Protein AF-A0AA41U8W7-F1 (afdb_monomer)

Secondary structure (DSSP, 8-state):
---PPP-----------PPP-EEEEEESSTTTTHHHHHHHHHTT-EEEESS---TT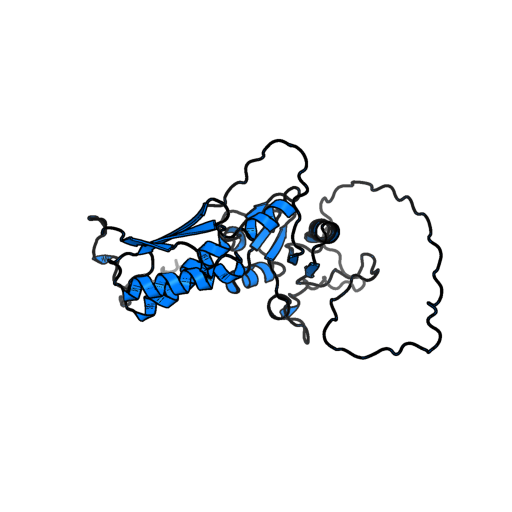S----------------PPPTT-----PPPP-----------------PBPTTSPBPPPPPPGGGSTT---HHHHS---EEEEE-SS-----GGGHHHHHHHHHT--EEEES---TTT-GGGG-SEEE-GGGHHHHHHHHT-TTSHHHHHHHHHHHHHHHHTTTPPPPSEEEEEEETTEEEEEEEESSPPPHHHHHHHHHHHHHHHTTT-TTGGG--EEEEEPPPPTTS-GGG-S---------PPPPPPPPP-

Foldseek 3Di:
DADDDDDDDDDDCPPPPDDAAEEEEFEQDQPLCVVVQVVSVVSVHHYHYQFDRDPDPDPPDDDDPPPDDDDDDDDDPPDDDDDDDDDDDDPDDDDPDDDPDDPQDQPPVNHRPDDTAGQCPDPPGHHCLVVPPHQAYEYGYPDEDAHDNRCVVQVVCVVSLHAYEYEYDYDDDDDPCVLHQHYYHSVCSVVRSVQSLACQTPSVQVLLQVLQQVQCVVVVFDRWPDWGWDQDPNAIEIETEGADDADPVNVVSSLVSSLVSSVSRDVCSVVHHYHYHYDDPDPPPPPVVPDDDPDDPDDDPDDDDDDDDD

pLDDT: mean 76.51, std 22.59, range [26.56, 98.06]

Radius of gyration: 25.86 Å; Cα contacts (8 Å, |Δi|>4): 394; chains: 1; bounding box: 71×65×81 Å

Structure (mmCIF, N/CA/C/O backbone):
data_AF-A0AA41U8W7-F1
#
_entry.id   AF-A0AA41U8W7-F1
#
loop_
_atom_site.group_PDB
_atom_site.id
_atom_site.type_symbol
_atom_site.label_atom_id
_atom_site.label_alt_id
_atom_site.label_comp_id
_atom_site.label_asym_id
_atom_site.label_entity_id
_atom_site.label_seq_id
_atom_site.pdbx_PDB_ins_code
_atom_site.Cartn_x
_atom_site.Cartn_y
_atom_site.Cartn_z
_atom_site.occupancy
_atom_site.B_iso_or_equiv
_atom_site.auth_seq_id
_atom_site.auth_comp_id
_atom_site.auth_asym_id
_atom_site.auth_atom_id
_atom_site.pdbx_PDB_model_num
ATOM 1 N N . MET A 1 1 ? 12.152 -2.363 10.482 1.00 39.00 1 MET A N 1
ATOM 2 C CA . MET A 1 1 ? 12.596 -3.767 10.374 1.00 39.00 1 MET A CA 1
ATOM 3 C C . MET A 1 1 ? 11.945 -4.334 9.129 1.00 39.00 1 MET A C 1
ATOM 5 O O . MET A 1 1 ? 10.735 -4.504 9.138 1.00 39.00 1 MET A O 1
ATOM 9 N N . ALA A 1 2 ? 12.708 -4.497 8.049 1.00 35.69 2 ALA A N 1
ATOM 10 C CA . ALA A 1 2 ? 12.209 -5.122 6.829 1.00 35.69 2 ALA A CA 1
ATOM 11 C C . ALA A 1 2 ? 12.094 -6.633 7.066 1.00 35.69 2 ALA A C 1
ATOM 13 O O . ALA A 1 2 ? 13.035 -7.255 7.562 1.00 35.69 2 ALA A O 1
ATOM 14 N N . THR A 1 3 ? 10.934 -7.210 6.766 1.00 40.06 3 THR A N 1
ATOM 15 C CA . THR A 1 3 ? 10.728 -8.657 6.846 1.00 40.06 3 THR A CA 1
ATOM 16 C C . THR A 1 3 ? 11.497 -9.316 5.705 1.00 40.06 3 THR A C 1
ATOM 18 O O . THR A 1 3 ? 11.159 -9.132 4.539 1.00 40.06 3 THR A O 1
ATOM 21 N N . VAL A 1 4 ? 12.543 -10.073 6.032 1.00 40.75 4 VAL A N 1
ATOM 22 C CA . VAL A 1 4 ? 13.263 -10.896 5.053 1.00 40.75 4 VAL A CA 1
ATOM 23 C C . VAL A 1 4 ? 12.390 -12.105 4.721 1.00 40.75 4 VAL A C 1
ATOM 25 O O . VAL A 1 4 ? 12.072 -12.903 5.602 1.00 40.75 4 VAL A O 1
ATOM 28 N N . VAL A 1 5 ? 11.975 -12.231 3.460 1.00 41.84 5 VAL A N 1
ATOM 29 C CA . VAL A 1 5 ? 11.159 -13.357 2.985 1.00 41.84 5 VAL A CA 1
ATOM 30 C C . VAL A 1 5 ? 12.031 -14.625 2.929 1.00 41.84 5 VAL A C 1
ATOM 32 O O . VAL A 1 5 ? 13.071 -14.608 2.264 1.00 41.84 5 VAL A O 1
ATOM 35 N N . PRO A 1 6 ? 11.662 -15.730 3.606 1.00 38.84 6 PRO A N 1
ATOM 36 C CA . PRO A 1 6 ? 12.453 -16.958 3.591 1.00 38.84 6 PRO A CA 1
ATOM 37 C C . PRO A 1 6 ? 12.459 -17.605 2.196 1.00 38.84 6 PRO A C 1
ATOM 39 O O . PRO A 1 6 ? 11.420 -17.763 1.557 1.00 38.84 6 PRO A O 1
ATOM 42 N N . SER A 1 7 ? 13.640 -18.019 1.727 1.00 39.81 7 SER A N 1
ATOM 43 C CA . SER A 1 7 ? 13.797 -18.786 0.482 1.00 39.81 7 SER A CA 1
ATOM 44 C C . SER A 1 7 ? 13.401 -20.253 0.706 1.00 39.81 7 SER A C 1
ATOM 46 O O . SER A 1 7 ? 14.225 -21.068 1.113 1.00 39.81 7 SER A O 1
ATOM 48 N N . GLY A 1 8 ? 12.123 -20.577 0.487 1.00 37.47 8 GLY A N 1
ATOM 49 C CA . GLY A 1 8 ? 11.570 -21.937 0.564 1.00 37.47 8 GLY A CA 1
ATOM 50 C C . GLY A 1 8 ? 11.645 -22.711 -0.760 1.00 37.47 8 GLY A C 1
ATOM 51 O O . GLY A 1 8 ? 11.580 -22.115 -1.834 1.00 37.47 8 GLY A O 1
ATOM 52 N N . ARG A 1 9 ? 11.809 -24.038 -0.652 1.00 43.00 9 ARG A N 1
ATOM 53 C CA . ARG A 1 9 ? 11.960 -25.034 -1.732 1.00 43.00 9 ARG A CA 1
ATOM 54 C C . ARG A 1 9 ? 10.728 -25.132 -2.641 1.00 43.00 9 ARG A C 1
ATOM 56 O O . ARG A 1 9 ? 9.605 -25.069 -2.157 1.00 43.00 9 ARG A O 1
ATOM 63 N N . SER A 1 10 ? 10.981 -25.383 -3.925 1.00 43.97 10 SER A N 1
ATOM 64 C CA . SER A 1 10 ? 9.998 -25.671 -4.970 1.00 43.97 10 SER A CA 1
ATOM 65 C C . SER A 1 10 ? 9.147 -26.899 -4.624 1.00 43.97 10 SER A C 1
ATOM 67 O O . SER A 1 10 ? 9.650 -28.022 -4.606 1.00 43.97 10 SER A O 1
ATOM 69 N N . THR A 1 11 ? 7.863 -26.686 -4.355 1.00 44.91 11 THR A N 1
ATOM 70 C CA . THR A 1 11 ? 6.822 -27.721 -4.302 1.00 44.91 11 THR A CA 1
ATOM 71 C C . THR A 1 11 ? 5.755 -27.362 -5.324 1.00 44.91 11 THR A C 1
ATOM 73 O O . THR A 1 11 ? 5.440 -26.183 -5.444 1.00 44.91 11 THR A O 1
AT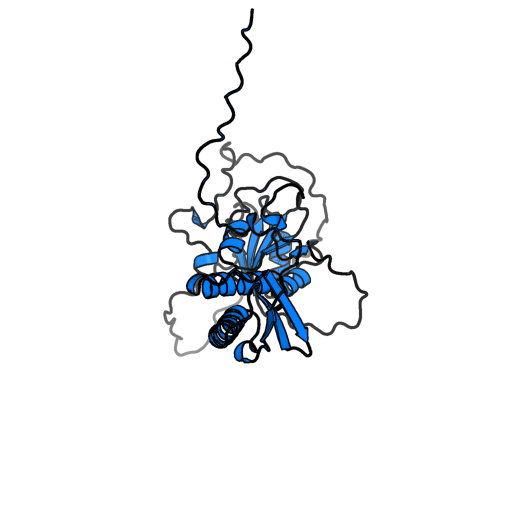OM 76 N N . GLU A 1 12 ? 5.280 -28.380 -6.045 1.00 46.97 12 GLU A N 1
ATOM 77 C CA . GLU A 1 12 ? 4.160 -28.418 -6.999 1.00 46.97 12 GLU A CA 1
ATOM 78 C C . GLU A 1 12 ? 3.463 -27.076 -7.271 1.00 46.97 12 GLU A C 1
ATOM 80 O O . GLU A 1 12 ? 2.804 -26.510 -6.399 1.00 46.97 12 GLU A O 1
ATOM 85 N N . GLU A 1 13 ? 3.620 -26.594 -8.509 1.00 51.53 13 GLU A N 1
ATOM 86 C CA . GLU A 1 13 ? 3.110 -25.331 -9.049 1.00 51.53 13 GLU A CA 1
ATOM 87 C C . GLU A 1 13 ? 1.574 -25.298 -9.057 1.00 51.53 13 GLU A C 1
ATOM 89 O O . GLU A 1 13 ? 0.913 -25.386 -10.091 1.00 51.53 13 GLU A O 1
ATOM 94 N N . GLY A 1 14 ? 0.978 -25.143 -7.876 1.00 53.41 14 GLY A N 1
ATOM 95 C CA . GLY A 1 14 ? -0.339 -24.548 -7.758 1.00 53.41 14 GLY A CA 1
ATOM 96 C C . GLY A 1 14 ? -0.249 -23.173 -8.401 1.00 53.41 14 GLY A C 1
ATOM 97 O O . GLY A 1 14 ? 0.419 -22.288 -7.870 1.00 53.41 14 GLY A O 1
ATOM 98 N N . HIS A 1 15 ? -0.855 -23.028 -9.576 1.00 58.34 15 HIS A N 1
ATOM 99 C CA . HIS A 1 15 ? -0.912 -21.775 -10.313 1.00 58.34 15 HIS A CA 1
ATOM 100 C C . HIS A 1 15 ? -1.637 -20.756 -9.427 1.00 58.34 15 HIS A C 1
ATOM 102 O O . HIS A 1 15 ? -2.867 -20.738 -9.353 1.00 58.34 15 HIS A O 1
ATOM 108 N N . VAL A 1 16 ? -0.876 -19.971 -8.664 1.00 61.94 16 VAL A N 1
ATOM 109 C CA . VAL A 1 16 ? -1.419 -18.870 -7.874 1.00 61.94 16 VAL A CA 1
ATOM 110 C C . VAL A 1 16 ? -2.000 -17.906 -8.896 1.00 61.94 16 VAL A C 1
ATOM 112 O O . VAL A 1 16 ? -1.258 -17.297 -9.660 1.00 61.94 16 VAL A O 1
ATOM 115 N N . GLN A 1 17 ? -3.328 -17.826 -8.977 1.00 65.38 17 GLN A N 1
ATOM 116 C CA . GLN A 1 17 ? -3.976 -16.842 -9.832 1.00 65.38 17 GLN A CA 1
ATOM 117 C C . GLN A 1 17 ? -3.682 -15.463 -9.248 1.00 65.38 17 GLN A C 1
ATOM 119 O O . GLN A 1 17 ? -4.250 -15.067 -8.231 1.00 65.38 17 GLN A O 1
ATOM 124 N N . TYR A 1 18 ? -2.740 -14.761 -9.869 1.00 75.19 18 TYR A N 1
ATOM 125 C CA . TYR A 1 18 ? -2.474 -13.370 -9.563 1.00 75.19 18 TYR A CA 1
ATOM 126 C C . TYR A 1 18 ? -3.624 -12.536 -10.119 1.00 75.19 18 TYR A C 1
ATOM 128 O O . TYR A 1 18 ? -4.014 -12.683 -11.276 1.00 75.19 18 TYR A O 1
ATOM 136 N N . HIS A 1 19 ? -4.188 -11.671 -9.283 1.00 86.31 19 HIS A N 1
ATOM 137 C CA . HIS A 1 19 ? -5.063 -10.624 -9.786 1.00 86.31 19 HIS A CA 1
ATOM 138 C C . HIS A 1 19 ? -4.236 -9.674 -10.660 1.00 86.31 19 HIS A C 1
ATOM 140 O O . HIS A 1 19 ? -3.068 -9.408 -10.367 1.00 86.31 19 HIS A O 1
ATOM 146 N N . GLU A 1 20 ? -4.836 -9.182 -11.741 1.00 94.56 20 GLU A N 1
ATOM 147 C CA . GLU A 1 20 ? -4.274 -8.083 -12.521 1.00 94.56 20 GLU A CA 1
ATOM 148 C C . GLU A 1 20 ? -4.048 -6.878 -11.595 1.00 94.56 20 GLU A C 1
ATOM 150 O O . GLU A 1 20 ? -4.919 -6.542 -10.793 1.00 94.56 20 GLU A O 1
ATOM 155 N N . LEU A 1 21 ? -2.866 -6.260 -11.682 1.00 95.50 21 LEU A N 1
ATOM 156 C CA . LEU A 1 21 ? -2.456 -5.138 -10.837 1.00 95.50 21 LEU A CA 1
ATOM 157 C C . LEU A 1 21 ? -2.147 -3.936 -11.719 1.00 95.50 21 LEU A C 1
ATOM 159 O O . LEU A 1 21 ? -1.557 -4.095 -12.787 1.00 95.50 21 LEU A O 1
ATOM 163 N N . LYS A 1 22 ? -2.460 -2.737 -11.239 1.00 96.19 22 LYS A N 1
ATOM 164 C CA . LYS A 1 22 ? -2.016 -1.460 -11.800 1.00 96.19 22 LYS A CA 1
ATOM 165 C C . LYS A 1 22 ? -0.779 -0.994 -11.046 1.00 96.19 22 LYS A C 1
ATOM 167 O O . LYS A 1 22 ? -0.865 -0.484 -9.928 1.00 96.19 22 LYS A O 1
ATOM 172 N N . VAL A 1 23 ? 0.385 -1.184 -11.655 1.00 96.81 23 VAL A N 1
ATOM 173 C CA . VAL A 1 23 ? 1.689 -0.914 -11.047 1.00 96.81 23 VAL A CA 1
ATOM 174 C C . VAL A 1 23 ? 2.277 0.364 -11.625 1.00 96.81 23 VAL A C 1
ATOM 176 O O . VAL A 1 23 ? 2.526 0.447 -12.825 1.00 96.81 23 VAL A O 1
ATOM 179 N N . LEU A 1 24 ? 2.554 1.354 -10.779 1.00 96.69 24 LEU A N 1
ATOM 180 C CA . LEU A 1 24 ? 3.368 2.499 -11.182 1.00 96.69 24 LEU A CA 1
ATOM 181 C C . LEU A 1 24 ? 4.840 2.197 -10.930 1.00 96.69 24 LEU A C 1
ATOM 183 O O . LEU A 1 24 ? 5.225 1.903 -9.804 1.00 96.69 24 LEU A O 1
ATOM 187 N N . VAL A 1 25 ? 5.664 2.315 -11.962 1.00 96.31 25 VAL A N 1
ATOM 188 C CA . VAL A 1 25 ? 7.090 2.025 -11.890 1.00 96.31 25 VAL A CA 1
ATOM 189 C C . VAL A 1 25 ? 7.905 3.318 -11.907 1.00 96.31 25 VAL A C 1
ATOM 191 O O . VAL A 1 25 ? 7.736 4.182 -12.778 1.00 96.31 25 VAL A O 1
ATOM 194 N N . THR A 1 26 ? 8.791 3.441 -10.924 1.00 95.69 26 THR A N 1
ATOM 195 C CA . THR A 1 26 ? 9.846 4.451 -10.822 1.00 95.69 26 THR A CA 1
ATOM 196 C C . THR A 1 26 ? 11.212 3.786 -10.914 1.00 95.69 26 THR A C 1
ATOM 198 O O . THR A 1 26 ? 11.348 2.567 -10.798 1.00 95.69 26 THR A O 1
ATOM 201 N N . GLU A 1 27 ? 12.235 4.586 -11.181 1.00 95.12 27 GLU A N 1
ATOM 202 C CA . GLU A 1 27 ? 13.589 4.090 -11.389 1.00 95.12 27 GLU A CA 1
ATOM 203 C C . GLU A 1 27 ? 14.622 5.108 -10.925 1.00 95.12 27 GLU A C 1
ATOM 205 O O . GLU A 1 27 ? 14.410 6.310 -11.087 1.00 95.12 27 GLU A O 1
ATOM 210 N N . ALA A 1 28 ? 15.751 4.639 -10.396 1.00 93.12 28 ALA A N 1
ATOM 211 C CA . ALA A 1 28 ? 16.862 5.520 -10.037 1.00 93.12 28 ALA A CA 1
ATOM 212 C C . ALA A 1 28 ? 17.592 6.061 -11.277 1.00 93.12 28 ALA A C 1
ATOM 214 O O . ALA A 1 28 ? 18.009 7.222 -11.312 1.00 93.12 28 ALA A O 1
ATOM 215 N N . ARG A 1 29 ? 17.743 5.233 -12.318 1.00 91.94 29 ARG A N 1
ATOM 216 C CA . ARG A 1 29 ? 18.391 5.602 -13.585 1.00 91.94 29 ARG A CA 1
ATOM 217 C C . ARG A 1 29 ? 17.494 5.272 -14.777 1.00 91.94 29 ARG A C 1
ATOM 219 O O . ARG A 1 29 ? 16.696 4.343 -14.681 1.00 91.94 29 ARG A O 1
ATOM 226 N N . PRO A 1 30 ? 17.624 6.006 -15.898 1.00 91.69 30 PRO A N 1
ATOM 227 C CA . PRO A 1 30 ? 16.913 5.671 -17.127 1.00 91.69 30 PRO A CA 1
ATOM 228 C C . PRO A 1 30 ? 17.127 4.202 -17.513 1.00 91.69 30 PRO A C 1
ATOM 230 O O . PRO A 1 30 ? 18.270 3.779 -17.675 1.00 91.69 30 PRO A O 1
ATOM 233 N N . GLY A 1 31 ? 16.038 3.448 -17.658 1.00 92.06 31 GLY A N 1
ATOM 234 C CA . GLY A 1 31 ? 16.064 2.059 -18.125 1.00 92.06 31 GLY A CA 1
ATOM 235 C C . GLY A 1 31 ? 16.273 1.004 -17.034 1.00 92.06 31 GLY A C 1
ATOM 236 O O . GLY A 1 31 ? 16.083 -0.179 -17.314 1.00 92.06 31 GLY A O 1
ATOM 237 N N . ASP A 1 32 ? 16.576 1.389 -15.783 1.00 94.56 32 ASP A N 1
ATOM 238 C CA . ASP A 1 32 ? 16.697 0.434 -14.664 1.00 94.56 32 ASP A CA 1
ATOM 239 C C . ASP A 1 32 ? 15.420 -0.407 -14.511 1.00 94.56 32 ASP A C 1
ATOM 241 O O . ASP A 1 32 ? 15.472 -1.584 -14.149 1.00 94.56 32 ASP A O 1
ATOM 245 N N . SER A 1 33 ? 14.264 0.195 -14.802 1.00 95.44 33 SER A N 1
ATOM 246 C CA . SER A 1 33 ? 12.966 -0.451 -14.642 1.00 95.44 33 SER A CA 1
ATOM 247 C C . SER A 1 33 ? 12.532 -1.355 -15.795 1.00 95.44 33 SER A C 1
ATOM 249 O O . SER A 1 33 ? 11.549 -2.079 -15.642 1.00 95.44 33 SER A O 1
ATOM 251 N N . ASP A 1 34 ? 13.226 -1.365 -16.933 1.00 94.12 34 ASP A N 1
ATOM 252 C CA . ASP A 1 34 ? 12.704 -1.972 -18.164 1.00 94.12 34 ASP A CA 1
ATOM 253 C C . ASP A 1 34 ? 12.481 -3.479 -18.054 1.00 94.12 34 ASP A C 1
ATOM 255 O O . ASP A 1 34 ? 11.404 -3.974 -18.393 1.00 94.12 34 ASP A O 1
ATOM 259 N N . ALA A 1 35 ? 13.453 -4.205 -17.501 1.00 94.62 35 ALA A N 1
ATOM 260 C CA . ALA A 1 35 ? 13.319 -5.643 -17.286 1.00 94.62 35 ALA A CA 1
ATOM 261 C C . ALA A 1 35 ? 12.211 -5.976 -16.270 1.00 94.62 35 ALA A C 1
ATOM 263 O O . ALA A 1 35 ? 11.500 -6.969 -16.422 1.00 94.62 35 ALA A O 1
ATOM 264 N N . ALA A 1 36 ? 12.043 -5.150 -15.233 1.00 95.94 36 ALA A N 1
ATOM 265 C CA . ALA A 1 36 ? 10.999 -5.340 -14.230 1.00 95.94 36 ALA A CA 1
ATOM 266 C C . ALA A 1 36 ? 9.604 -5.067 -14.813 1.00 95.94 36 ALA A C 1
ATOM 268 O O . ALA A 1 36 ? 8.692 -5.868 -14.620 1.00 95.94 36 ALA A O 1
ATOM 269 N N . ALA A 1 37 ? 9.459 -3.981 -15.574 1.00 96.00 37 ALA A N 1
ATOM 270 C CA . ALA A 1 37 ? 8.232 -3.620 -16.270 1.00 96.00 37 ALA A CA 1
ATOM 271 C C . ALA A 1 37 ? 7.811 -4.706 -17.270 1.00 96.00 37 ALA A C 1
ATOM 273 O O . ALA A 1 37 ? 6.673 -5.164 -17.210 1.00 96.00 37 ALA A O 1
ATOM 274 N N . ALA A 1 38 ? 8.732 -5.185 -18.115 1.00 94.75 38 ALA A N 1
ATOM 275 C CA . ALA A 1 38 ? 8.450 -6.251 -19.077 1.00 94.75 38 ALA A CA 1
ATOM 276 C C . ALA A 1 38 ? 7.938 -7.527 -18.389 1.00 94.75 38 ALA A C 1
ATOM 278 O O . ALA A 1 38 ? 6.941 -8.104 -18.813 1.00 94.75 38 ALA A O 1
ATOM 279 N N . ARG A 1 39 ? 8.556 -7.922 -17.267 1.00 94.81 39 ARG A N 1
ATOM 280 C CA . ARG A 1 39 ? 8.123 -9.089 -16.480 1.00 94.81 39 ARG A CA 1
ATOM 281 C C . ARG A 1 39 ? 6.757 -8.918 -15.821 1.00 94.81 39 ARG A C 1
ATOM 283 O O . ARG A 1 39 ? 6.064 -9.909 -15.609 1.00 94.81 39 ARG A O 1
ATOM 290 N N . LEU A 1 40 ? 6.383 -7.695 -15.444 1.00 95.31 40 LEU A N 1
ATOM 291 C CA . LEU A 1 40 ? 5.050 -7.408 -14.911 1.00 95.31 40 LEU A CA 1
ATOM 292 C C . LEU A 1 40 ? 3.990 -7.455 -16.017 1.00 95.31 40 LEU A C 1
ATOM 294 O O . LEU A 1 40 ? 2.925 -8.025 -15.796 1.00 95.31 40 LEU A O 1
ATOM 298 N N . VAL A 1 41 ? 4.297 -6.926 -17.205 1.00 95.44 41 VAL A N 1
ATOM 299 C CA . VAL A 1 41 ? 3.411 -7.001 -18.379 1.00 95.44 41 VAL A CA 1
ATOM 300 C C . VAL A 1 41 ? 3.221 -8.449 -18.833 1.00 95.44 41 VAL A C 1
ATOM 302 O O . VAL A 1 41 ? 2.090 -8.874 -19.045 1.00 95.44 41 VAL A O 1
ATOM 305 N N . GLU A 1 42 ? 4.295 -9.241 -18.910 1.00 94.00 42 GLU A N 1
ATOM 306 C CA . GLU A 1 42 ? 4.227 -10.676 -19.238 1.00 94.00 42 GLU A CA 1
ATOM 307 C C . GLU A 1 42 ? 3.377 -11.462 -18.224 1.00 94.00 42 GLU A C 1
ATOM 309 O O . GLU A 1 42 ? 2.679 -12.406 -18.589 1.00 94.00 42 GLU A O 1
ATOM 314 N N . ALA A 1 43 ? 3.376 -11.034 -16.958 1.00 92.94 43 ALA A N 1
ATOM 315 C CA . ALA A 1 43 ? 2.521 -11.587 -15.910 1.00 92.94 43 ALA A CA 1
ATOM 316 C C . ALA A 1 43 ? 1.059 -11.094 -15.964 1.00 92.94 43 ALA A C 1
ATOM 318 O O . ALA A 1 43 ? 0.255 -11.492 -15.123 1.00 92.94 43 ALA A O 1
ATOM 319 N N . GLY A 1 44 ? 0.703 -10.240 -16.931 1.00 94.69 44 GLY A N 1
ATOM 320 C CA . GLY A 1 44 ? -0.650 -9.718 -17.122 1.00 94.69 44 GLY A CA 1
ATOM 321 C C . GLY A 1 44 ? -1.002 -8.506 -16.257 1.00 94.69 44 GLY A C 1
ATOM 322 O O . GLY A 1 44 ? -2.181 -8.244 -16.047 1.00 94.69 44 GLY A O 1
ATOM 323 N N . HIS A 1 45 ? -0.019 -7.775 -15.723 1.00 95.62 45 HIS A N 1
ATOM 324 C CA . HIS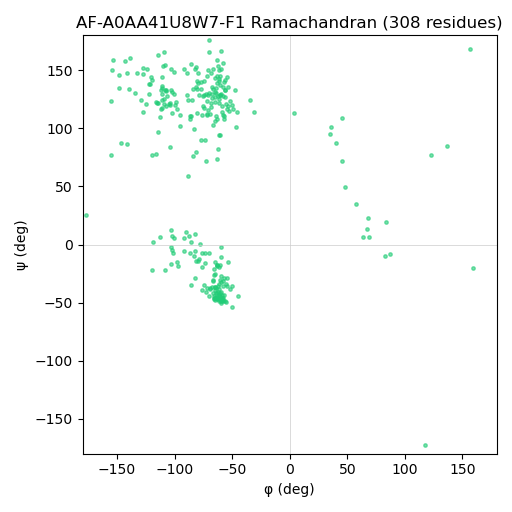 A 1 45 ? -0.255 -6.538 -14.972 1.00 95.62 45 HIS A CA 1
ATOM 325 C C . HIS A 1 45 ? -0.203 -5.299 -15.881 1.00 95.62 45 HIS A C 1
ATOM 327 O O . HIS A 1 45 ? 0.541 -5.253 -16.860 1.00 95.62 45 HIS A O 1
ATOM 333 N N . GLN A 1 46 ? -0.942 -4.250 -15.515 1.00 95.81 46 GLN A N 1
ATOM 334 C CA . GLN A 1 46 ? -0.876 -2.944 -16.170 1.00 95.81 46 GLN A CA 1
ATOM 335 C C . GLN A 1 46 ? 0.270 -2.127 -15.576 1.00 95.81 46 GLN A C 1
ATOM 337 O O . GLN A 1 46 ? 0.311 -1.890 -14.368 1.00 95.81 46 GLN A O 1
ATOM 342 N N . VAL A 1 47 ? 1.189 -1.665 -16.421 1.00 95.31 47 VAL A N 1
ATOM 343 C CA . VAL A 1 47 ? 2.361 -0.899 -15.987 1.00 95.31 47 VAL A CA 1
ATOM 344 C C . VAL A 1 47 ? 2.243 0.562 -16.411 1.00 95.31 47 VAL A C 1
ATOM 346 O O . VAL A 1 47 ? 2.097 0.880 -17.587 1.00 95.31 47 VAL A O 1
ATOM 349 N N . TYR A 1 48 ? 2.369 1.458 -15.438 1.00 95.00 48 TYR A N 1
ATOM 350 C CA . TYR A 1 48 ? 2.473 2.903 -15.619 1.00 95.00 48 TYR A CA 1
ATOM 351 C C . TYR A 1 48 ? 3.898 3.352 -15.300 1.00 95.00 48 TYR A C 1
ATOM 353 O O . TYR A 1 48 ? 4.584 2.728 -14.494 1.00 95.00 48 TYR A O 1
ATOM 361 N N . ARG A 1 49 ? 4.348 4.467 -15.879 1.00 93.00 49 ARG A N 1
ATOM 362 C CA . ARG A 1 49 ? 5.672 5.042 -15.598 1.00 93.00 49 ARG A CA 1
ATOM 363 C C . ARG A 1 49 ? 5.569 6.510 -15.213 1.00 93.00 49 ARG A C 1
ATOM 365 O O . ARG A 1 49 ? 4.725 7.239 -15.728 1.00 93.00 49 ARG A O 1
ATOM 372 N N . CYS A 1 50 ? 6.456 6.950 -14.323 1.00 88.31 50 CYS A N 1
ATOM 373 C CA . CYS A 1 50 ? 6.565 8.363 -13.941 1.00 88.31 50 CYS A CA 1
ATOM 374 C C . CYS A 1 50 ? 7.314 9.231 -14.959 1.00 88.31 50 CYS A C 1
ATOM 376 O O . CYS A 1 50 ? 7.277 10.451 -14.830 1.00 88.31 50 CYS A O 1
ATOM 378 N N . HIS A 1 51 ? 8.004 8.634 -15.930 1.00 86.19 51 HIS A N 1
ATOM 379 C CA . HIS A 1 51 ? 8.803 9.343 -16.930 1.00 86.19 51 HIS A CA 1
ATOM 380 C C . HIS A 1 51 ? 8.636 8.639 -18.280 1.00 86.19 51 HIS A C 1
ATOM 382 O O . HIS A 1 51 ? 8.483 7.411 -18.296 1.00 86.19 51 HIS A O 1
ATOM 388 N N . PRO A 1 52 ? 8.682 9.374 -19.403 1.00 80.88 52 PRO A N 1
ATOM 389 C CA . PRO A 1 52 ? 8.757 8.751 -20.717 1.00 80.88 52 PRO A CA 1
ATOM 390 C C . PRO A 1 52 ? 10.045 7.922 -20.842 1.00 80.88 52 PRO A C 1
ATOM 392 O O . PRO A 1 52 ? 11.075 8.263 -20.247 1.00 80.88 52 PRO A O 1
ATOM 395 N N . ARG A 1 53 ? 10.005 6.847 -21.642 1.00 78.31 53 ARG A N 1
ATOM 396 C CA . ARG A 1 53 ? 11.239 6.167 -22.064 1.00 78.31 53 ARG A CA 1
ATOM 397 C C . ARG A 1 53 ? 12.064 7.154 -22.888 1.00 78.31 53 ARG A C 1
ATOM 399 O O . ARG A 1 53 ? 11.517 7.926 -23.674 1.00 78.31 53 ARG A O 1
ATOM 406 N N . THR A 1 54 ? 13.377 7.162 -22.688 1.00 70.88 54 THR A N 1
ATOM 407 C CA . THR A 1 54 ? 14.290 7.980 -23.492 1.00 70.88 54 THR A CA 1
ATOM 408 C C . THR A 1 54 ? 14.145 7.593 -24.962 1.00 70.88 54 THR A C 1
ATOM 410 O O . THR A 1 54 ? 14.437 6.460 -25.338 1.00 70.88 54 THR A O 1
ATOM 413 N N . ALA A 1 55 ? 13.652 8.526 -25.782 1.00 56.22 55 ALA A N 1
ATOM 414 C CA . ALA A 1 55 ? 13.409 8.315 -27.205 1.00 56.22 55 ALA A CA 1
ATOM 415 C C . ALA A 1 55 ? 14.713 7.888 -27.905 1.00 56.22 55 ALA A C 1
ATOM 417 O O . ALA A 1 55 ? 15.662 8.665 -28.001 1.00 56.22 55 ALA A O 1
ATOM 418 N N . GLY A 1 56 ? 14.782 6.634 -28.353 1.00 62.28 56 GLY A N 1
ATOM 419 C CA . GLY A 1 56 ? 15.992 6.060 -28.953 1.00 62.28 56 GLY A CA 1
ATOM 420 C C . GLY A 1 56 ? 16.052 4.532 -28.934 1.00 62.28 56 GLY A C 1
ATOM 421 O O . GLY A 1 56 ? 16.751 3.944 -29.755 1.00 62.28 56 GLY A O 1
ATOM 422 N N . GLU A 1 57 ? 15.279 3.883 -28.065 1.00 56.41 57 GLU A N 1
ATOM 423 C CA . GLU A 1 57 ? 15.100 2.428 -28.041 1.00 56.41 57 GLU A CA 1
ATOM 424 C C . GLU A 1 57 ? 13.743 2.055 -28.643 1.00 56.41 57 GLU A C 1
ATOM 426 O O . GLU A 1 57 ? 12.757 1.910 -27.936 1.00 56.41 57 GLU A O 1
ATOM 431 N N . GLY A 1 58 ? 13.701 1.953 -29.976 1.00 45.88 58 GLY A N 1
ATOM 432 C CA . GLY A 1 58 ? 12.675 1.220 -30.727 1.00 45.88 58 GLY A CA 1
ATOM 433 C C . GLY A 1 58 ? 11.223 1.441 -30.296 1.00 45.88 58 GLY A C 1
ATOM 434 O O . GLY A 1 58 ? 10.599 0.526 -29.768 1.00 45.88 58 GLY A O 1
ATOM 435 N N . ASP A 1 59 ? 10.680 2.622 -30.594 1.00 49.25 59 ASP A N 1
ATOM 436 C CA . ASP A 1 59 ? 9.244 2.903 -30.532 1.00 49.25 59 ASP A CA 1
ATOM 437 C C . ASP A 1 59 ? 8.483 1.987 -31.508 1.00 49.25 59 ASP A C 1
ATOM 439 O O . ASP A 1 59 ? 8.323 2.272 -32.697 1.00 49.25 59 ASP A O 1
ATOM 443 N N . ALA A 1 60 ? 8.001 0.865 -30.989 1.00 43.03 60 ALA A N 1
ATOM 444 C CA . ALA A 1 60 ? 6.856 0.152 -31.524 1.00 43.03 60 ALA A CA 1
ATOM 445 C C . ALA A 1 60 ? 5.791 0.106 -30.423 1.00 43.03 60 ALA A C 1
ATOM 447 O O . ALA A 1 60 ? 5.625 -0.901 -29.751 1.00 43.03 60 ALA A O 1
ATOM 448 N N . ALA A 1 61 ? 5.119 1.247 -30.240 1.00 45.81 61 ALA A N 1
ATOM 449 C CA . ALA A 1 61 ? 3.783 1.392 -29.662 1.00 45.81 61 ALA A CA 1
ATOM 450 C C . ALA A 1 61 ? 3.460 0.501 -28.444 1.00 45.81 61 ALA A C 1
ATOM 452 O O . ALA A 1 61 ? 2.822 -0.541 -28.588 1.00 45.81 61 ALA A O 1
ATOM 453 N N . GLU A 1 62 ? 3.778 0.970 -27.235 1.00 44.88 62 GLU A N 1
ATOM 454 C CA . GLU A 1 62 ? 3.105 0.481 -26.026 1.00 44.88 62 GLU A CA 1
ATOM 455 C C . GLU A 1 62 ? 2.027 1.470 -25.573 1.00 44.88 62 GLU A C 1
ATOM 457 O O . GLU A 1 62 ? 2.219 2.685 -25.505 1.00 44.88 62 GLU A O 1
ATOM 462 N N . VAL A 1 63 ? 0.847 0.902 -25.352 1.00 43.19 63 VAL A N 1
ATOM 463 C CA . VAL A 1 63 ? -0.453 1.551 -25.222 1.00 43.19 63 VAL A CA 1
ATOM 464 C C . VAL A 1 63 ? -0.490 2.459 -23.995 1.00 43.19 63 VAL A C 1
ATOM 466 O O . VAL A 1 63 ? -0.560 2.000 -22.857 1.00 43.19 63 VAL A O 1
ATOM 469 N N . PHE A 1 64 ? -0.535 3.770 -24.228 1.00 42.38 64 PHE A N 1
ATOM 470 C CA . PHE A 1 64 ? -1.156 4.679 -23.273 1.00 42.38 64 PHE A CA 1
ATOM 471 C C . PHE A 1 64 ? -2.627 4.278 -23.160 1.00 42.38 64 PHE A C 1
ATOM 473 O O . PHE A 1 64 ? -3.337 4.262 -24.164 1.00 42.38 64 PHE A O 1
ATOM 480 N N . ALA A 1 65 ? -3.087 3.947 -21.954 1.00 40.50 65 ALA A N 1
ATOM 481 C CA . ALA A 1 65 ? -4.499 3.737 -21.665 1.00 40.50 65 ALA A CA 1
ATOM 482 C C . ALA A 1 65 ? -5.290 5.043 -21.897 1.00 40.50 65 ALA A C 1
ATOM 484 O O . ALA A 1 65 ? -5.562 5.807 -20.973 1.00 40.50 65 ALA A O 1
ATOM 485 N N . THR A 1 66 ? -5.649 5.323 -23.150 1.00 36.56 66 THR A N 1
ATOM 486 C CA . THR A 1 66 ? -6.723 6.243 -23.526 1.00 36.56 66 THR A CA 1
ATOM 487 C C . THR A 1 66 ? -8.046 5.490 -23.477 1.00 36.56 66 THR A C 1
ATOM 489 O O . THR A 1 66 ? -8.610 5.147 -24.509 1.00 36.56 66 THR A O 1
ATOM 492 N N . GLU A 1 67 ? -8.559 5.250 -22.273 1.00 42.50 67 GLU A N 1
ATOM 493 C CA . GLU A 1 67 ? -9.986 4.978 -22.073 1.00 42.50 67 GLU A CA 1
ATOM 494 C C . GLU A 1 67 ? -10.590 6.096 -21.225 1.00 42.50 67 GLU A C 1
ATOM 496 O O . GLU A 1 67 ? -10.802 5.988 -20.022 1.00 42.50 67 GLU A O 1
ATOM 501 N N . ALA A 1 68 ? -10.839 7.223 -21.885 1.00 38.66 68 ALA A N 1
ATOM 502 C CA . ALA A 1 68 ? -11.745 8.253 -21.403 1.00 38.66 68 ALA A CA 1
ATOM 503 C C . ALA A 1 68 ? -12.411 8.901 -22.624 1.00 38.66 68 ALA A C 1
ATOM 505 O O . ALA A 1 68 ? -11.904 9.882 -23.161 1.00 38.66 68 ALA A O 1
ATOM 506 N N . GLY A 1 69 ? -13.529 8.331 -23.083 1.00 33.12 69 GLY A N 1
ATOM 507 C CA . GLY A 1 69 ? -14.394 8.978 -24.076 1.00 33.12 69 GLY A CA 1
ATOM 508 C C . GLY A 1 69 ? -14.900 8.064 -25.186 1.00 33.12 69 GLY A C 1
ATOM 509 O O . GLY A 1 69 ? -14.356 8.030 -26.282 1.00 33.12 69 GLY A O 1
ATOM 510 N N . GLU A 1 70 ? -15.990 7.378 -24.886 1.00 42.06 70 GLU A N 1
ATOM 511 C CA . GLU A 1 70 ? -16.971 6.794 -25.798 1.00 42.06 70 GLU A CA 1
ATOM 512 C C . GLU A 1 70 ? -17.218 7.619 -27.084 1.00 42.06 70 GLU A C 1
ATOM 514 O O . GLU A 1 70 ? -17.626 8.781 -27.021 1.00 42.06 70 GLU A O 1
ATOM 519 N N . GLN A 1 71 ? -17.043 7.005 -28.262 1.00 39.59 71 GLN A N 1
ATOM 520 C CA . GLN A 1 71 ? -17.797 7.372 -29.464 1.00 39.59 71 GLN A CA 1
ATOM 521 C C . GLN A 1 71 ? -17.872 6.206 -30.457 1.00 39.59 71 GLN A C 1
ATOM 523 O O . GLN A 1 71 ? -16.871 5.631 -30.879 1.00 39.59 71 GLN A O 1
ATOM 528 N N . ALA A 1 72 ? -19.111 5.856 -30.790 1.00 46.72 72 ALA A N 1
ATOM 529 C CA . ALA A 1 72 ? -19.509 4.780 -31.676 1.00 46.72 72 ALA A CA 1
ATOM 530 C C . ALA A 1 72 ? -18.818 4.847 -33.049 1.00 46.72 72 ALA A C 1
ATOM 532 O O . ALA A 1 72 ? -19.103 5.732 -33.855 1.00 46.72 72 ALA A O 1
ATOM 533 N N . ALA A 1 73 ? -17.986 3.853 -33.356 1.00 40.97 73 ALA A N 1
ATOM 534 C CA . ALA A 1 73 ? -17.697 3.493 -34.737 1.00 40.97 73 ALA A CA 1
ATOM 535 C C . ALA A 1 73 ? -18.780 2.509 -35.198 1.00 40.97 73 ALA A C 1
ATOM 537 O O . ALA A 1 73 ? -18.888 1.388 -34.695 1.00 40.97 73 ALA A O 1
ATOM 538 N N . GLY A 1 74 ? -19.635 2.983 -36.104 1.00 39.94 74 GLY A N 1
ATOM 539 C CA . GLY A 1 74 ? -20.687 2.196 -36.726 1.00 39.94 74 GLY A CA 1
ATOM 540 C C . GLY A 1 74 ? -20.129 0.951 -37.408 1.00 39.94 74 GLY A C 1
ATOM 541 O O . GLY A 1 74 ? -19.065 0.978 -38.016 1.00 39.94 74 GLY A O 1
ATOM 542 N N . ARG A 1 75 ? -20.877 -0.146 -37.292 1.00 45.59 75 ARG A N 1
ATOM 543 C CA . ARG A 1 75 ? -20.739 -1.299 -38.178 1.00 45.59 75 ARG A CA 1
ATOM 544 C C . ARG A 1 75 ? -21.459 -0.982 -39.481 1.00 45.59 75 ARG A C 1
ATOM 546 O O . ARG A 1 75 ? -22.637 -0.629 -39.457 1.00 45.59 75 ARG A O 1
ATOM 553 N N . ASP A 1 76 ? -20.784 -1.168 -40.599 1.00 57.50 76 ASP A N 1
ATOM 554 C CA . ASP A 1 76 ? -21.402 -1.240 -41.914 1.00 57.50 76 ASP A CA 1
ATOM 555 C C . ASP A 1 76 ? -22.230 -2.536 -41.993 1.00 57.50 76 ASP A C 1
ATOM 557 O O . ASP A 1 76 ? -21.887 -3.554 -41.382 1.00 57.50 76 ASP A O 1
ATOM 561 N N . GLY A 1 77 ? -23.331 -2.498 -42.745 1.00 51.78 77 GLY A N 1
ATOM 562 C CA . GLY A 1 77 ? -24.379 -3.527 -42.775 1.00 51.78 77 GLY A CA 1
ATOM 563 C C . GLY A 1 77 ? -23.970 -4.953 -43.181 1.00 51.78 77 GLY A C 1
ATOM 564 O O . GLY A 1 77 ? -24.823 -5.831 -43.114 1.00 51.78 77 GLY A O 1
ATOM 565 N N . ASP A 1 78 ? -22.703 -5.214 -43.528 1.00 56.69 78 ASP A N 1
ATOM 566 C CA . ASP A 1 78 ? -22.255 -6.485 -44.125 1.00 56.69 78 ASP A CA 1
ATOM 567 C C . ASP A 1 78 ? -21.209 -7.277 -43.311 1.00 56.69 78 ASP A C 1
ATOM 569 O O . ASP A 1 78 ? -20.775 -8.350 -43.735 1.00 56.69 78 ASP A O 1
ATOM 573 N N . GLY A 1 79 ? -20.804 -6.806 -42.126 1.00 46.12 79 GLY A N 1
ATOM 574 C CA . GLY A 1 79 ? -20.133 -7.649 -41.121 1.00 46.12 79 GLY A CA 1
ATOM 575 C C . GLY A 1 79 ? -18.834 -8.368 -41.538 1.00 46.12 79 GLY A C 1
ATOM 576 O O . GLY A 1 79 ? -18.596 -9.480 -41.064 1.00 46.12 79 GLY A O 1
ATOM 577 N N . ARG A 1 80 ? -17.972 -7.781 -42.384 1.00 42.41 80 ARG A N 1
ATOM 578 C CA . ARG A 1 80 ? -16.673 -8.389 -42.757 1.00 42.41 80 ARG A CA 1
ATOM 579 C C . ARG A 1 80 ? -15.457 -7.618 -42.219 1.00 42.41 80 ARG A C 1
ATOM 581 O O . ARG A 1 80 ? -15.389 -6.408 -42.411 1.00 42.41 80 ARG A O 1
ATOM 588 N N . PRO A 1 81 ? -14.461 -8.300 -41.617 1.00 43.03 81 PRO A N 1
ATOM 589 C CA . PRO A 1 81 ? -13.195 -7.684 -41.225 1.00 43.03 81 PRO A CA 1
ATOM 590 C C . PRO A 1 81 ? -12.256 -7.482 -42.429 1.00 43.03 81 PRO A C 1
ATOM 592 O O . PRO A 1 81 ? -12.127 -8.355 -43.291 1.00 43.03 81 PRO A O 1
ATOM 595 N N . ILE A 1 82 ? -11.572 -6.335 -42.468 1.00 43.06 82 ILE A N 1
ATOM 596 C CA . ILE A 1 82 ? -10.593 -5.978 -43.505 1.00 43.06 82 ILE A CA 1
ATOM 597 C C . ILE A 1 82 ? -9.202 -6.531 -43.129 1.00 43.06 82 ILE A C 1
ATOM 599 O O . ILE A 1 82 ? -8.558 -6.032 -42.216 1.00 43.06 82 ILE A O 1
ATOM 603 N N . GLY A 1 83 ? -8.774 -7.568 -43.862 1.00 40.00 83 GLY A N 1
ATOM 604 C CA . GLY A 1 83 ? -7.400 -7.903 -44.295 1.00 40.00 83 GLY A CA 1
ATOM 605 C C . GLY A 1 83 ? -6.212 -7.827 -43.319 1.00 40.00 83 GLY A C 1
ATOM 606 O O . GLY A 1 83 ? -5.683 -6.752 -43.055 1.00 40.00 83 GLY A O 1
ATOM 607 N N . GLY A 1 84 ? -5.682 -8.996 -42.930 1.00 35.44 84 GLY A N 1
ATOM 608 C CA . GLY A 1 84 ? -4.394 -9.164 -42.240 1.00 35.44 84 GLY A CA 1
ATOM 609 C C . GLY A 1 84 ? -3.172 -9.252 -43.174 1.00 35.44 84 GLY A C 1
ATOM 610 O O . GLY A 1 84 ? -3.277 -9.654 -44.333 1.00 35.44 84 GLY A O 1
ATOM 611 N N . ARG A 1 85 ? -1.994 -8.892 -42.644 1.00 39.22 85 ARG A N 1
ATOM 612 C CA . ARG A 1 85 ? -0.661 -9.025 -43.271 1.00 39.22 85 ARG A CA 1
ATOM 613 C C . ARG A 1 85 ? 0.112 -10.224 -42.681 1.00 39.22 85 ARG A C 1
ATOM 615 O O . ARG A 1 85 ? -0.112 -10.540 -41.515 1.00 39.22 85 ARG A O 1
ATOM 622 N N . PRO A 1 86 ? 1.022 -10.870 -43.442 1.00 43.56 86 PRO A N 1
ATOM 623 C CA . PRO A 1 86 ? 1.749 -12.052 -42.984 1.00 43.56 86 PRO A CA 1
ATOM 624 C C . PRO A 1 86 ? 2.969 -11.712 -42.114 1.00 43.56 86 PRO A C 1
ATOM 626 O O . PRO A 1 86 ? 3.602 -10.669 -42.281 1.00 43.56 86 PRO A O 1
ATOM 629 N N . ALA A 1 87 ? 3.279 -12.644 -41.210 1.00 36.69 87 ALA A N 1
ATOM 630 C CA . ALA A 1 87 ? 4.392 -12.629 -40.269 1.00 36.69 87 ALA A CA 1
ATOM 631 C C . ALA A 1 87 ? 5.753 -12.845 -40.954 1.00 36.69 87 ALA A C 1
ATOM 633 O O . ALA A 1 87 ? 5.868 -13.626 -41.899 1.00 36.69 87 ALA A O 1
ATOM 634 N N . SER A 1 88 ? 6.787 -12.180 -40.439 1.00 40.28 88 SER A N 1
ATOM 635 C CA . SER A 1 88 ? 8.190 -12.456 -40.751 1.00 40.28 88 SER A CA 1
ATOM 636 C C . SER A 1 88 ? 8.873 -13.090 -39.542 1.00 40.28 88 SER A C 1
ATOM 638 O O . SER A 1 88 ? 8.936 -12.472 -38.478 1.00 40.28 88 SER A O 1
ATOM 640 N N . ASP A 1 89 ? 9.396 -14.300 -39.740 1.00 39.25 89 ASP A N 1
ATOM 641 C CA . ASP A 1 89 ? 10.254 -15.022 -38.804 1.00 39.25 89 ASP A CA 1
ATOM 642 C C . ASP A 1 89 ? 11.588 -14.292 -38.600 1.00 39.25 89 ASP A C 1
ATOM 644 O O . ASP A 1 89 ? 12.311 -13.994 -39.554 1.00 39.25 89 ASP A O 1
ATOM 648 N N . GLY A 1 90 ? 11.935 -14.040 -37.339 1.00 35.62 90 GLY A N 1
ATOM 649 C CA . GLY A 1 90 ? 13.211 -13.466 -36.930 1.00 35.62 90 GLY A CA 1
ATOM 650 C C . GLY A 1 90 ? 13.702 -14.120 -35.645 1.00 35.62 90 GLY A C 1
ATOM 651 O O . GLY A 1 90 ? 13.449 -13.629 -34.550 1.00 35.62 90 GLY A O 1
ATOM 652 N N . THR A 1 91 ? 14.415 -15.238 -35.766 1.00 37.72 91 THR A N 1
ATOM 653 C CA . THR A 1 91 ? 15.127 -15.874 -34.651 1.00 37.72 91 THR A CA 1
ATOM 654 C C . THR A 1 91 ? 16.379 -15.063 -34.303 1.00 37.72 91 THR A C 1
ATOM 656 O O . THR A 1 91 ? 17.453 -15.286 -34.865 1.00 37.72 91 THR A O 1
ATOM 659 N N . GLY A 1 92 ? 16.236 -14.101 -33.390 1.00 32.47 92 GLY A N 1
ATOM 660 C CA . GLY A 1 92 ? 17.330 -13.340 -32.786 1.00 32.47 92 GLY A CA 1
ATOM 661 C C . GLY A 1 92 ? 17.751 -13.949 -31.449 1.00 32.47 92 GLY A C 1
ATOM 662 O O . GLY A 1 92 ? 17.005 -13.931 -30.477 1.00 32.47 92 GLY A O 1
ATOM 663 N N . ARG A 1 93 ? 18.956 -14.515 -31.415 1.00 31.11 93 ARG A N 1
ATOM 664 C CA . ARG A 1 93 ? 19.619 -15.093 -30.241 1.00 31.11 93 ARG A CA 1
ATOM 665 C C . ARG A 1 93 ? 19.972 -13.968 -29.254 1.00 31.11 93 ARG A C 1
ATOM 667 O O . ARG A 1 93 ? 20.744 -13.086 -29.613 1.00 31.11 93 ARG A O 1
ATOM 674 N N . ALA A 1 94 ? 19.414 -13.995 -28.042 1.00 32.69 94 ALA A N 1
ATOM 675 C CA . ALA A 1 94 ? 19.725 -13.027 -26.989 1.00 32.69 94 ALA A CA 1
ATOM 676 C C . ALA A 1 94 ? 21.138 -13.271 -26.433 1.00 32.69 94 ALA A C 1
ATOM 678 O O . ALA A 1 94 ? 21.405 -14.294 -25.800 1.00 32.69 94 ALA A O 1
ATOM 679 N N . ASP A 1 95 ? 22.030 -12.326 -26.709 1.00 30.38 95 ASP A N 1
ATOM 680 C CA . ASP A 1 95 ? 23.359 -12.219 -26.122 1.00 30.38 95 ASP A CA 1
ATOM 681 C C . ASP A 1 95 ? 23.223 -11.561 -24.738 1.00 30.38 95 ASP A C 1
ATOM 683 O O . ASP A 1 95 ? 22.794 -10.413 -24.616 1.00 30.38 95 ASP A O 1
ATOM 687 N N . GLN A 1 96 ? 23.513 -12.317 -23.678 1.00 32.03 96 GLN A N 1
ATOM 688 C CA . GLN A 1 96 ? 23.526 -11.833 -22.295 1.00 32.03 96 GLN A CA 1
ATOM 689 C C . GLN A 1 96 ? 24.868 -11.129 -22.042 1.00 32.03 96 GLN A C 1
ATOM 691 O O . GLN A 1 96 ? 25.799 -11.715 -21.493 1.00 32.03 96 GLN A O 1
ATOM 696 N N . GLY A 1 97 ? 24.985 -9.879 -22.496 1.00 27.72 97 GLY A N 1
ATOM 697 C CA . GLY A 1 97 ? 26.218 -9.090 -22.440 1.00 27.72 97 GLY A CA 1
ATOM 698 C C . GLY A 1 97 ? 26.136 -7.864 -21.524 1.00 27.72 97 GLY A C 1
ATOM 699 O O . GLY A 1 97 ? 25.687 -6.809 -21.946 1.00 27.72 97 GLY A O 1
ATOM 700 N N . ASN A 1 98 ? 26.622 -8.022 -20.290 1.00 29.66 98 ASN A N 1
ATOM 701 C CA . ASN A 1 98 ? 27.342 -7.052 -19.446 1.00 29.66 98 ASN A CA 1
ATOM 702 C C . ASN A 1 98 ? 26.953 -5.543 -19.488 1.00 29.66 98 ASN A C 1
ATOM 704 O O . ASN A 1 98 ? 27.454 -4.779 -20.314 1.00 29.66 98 ASN A O 1
ATOM 708 N N . CYS A 1 99 ? 26.187 -5.086 -18.487 1.00 26.56 99 CYS A N 1
ATOM 709 C CA . CYS A 1 99 ? 25.870 -3.673 -18.217 1.00 26.56 99 CYS A CA 1
ATOM 710 C C . CYS A 1 99 ? 26.908 -2.983 -17.303 1.00 26.56 99 CYS A C 1
ATOM 712 O O . CYS A 1 99 ? 26.559 -2.490 -16.231 1.00 26.56 99 CYS A O 1
ATOM 714 N N . THR A 1 100 ? 28.185 -2.939 -17.689 1.00 29.81 100 THR A N 1
ATOM 715 C CA . THR A 1 100 ? 29.186 -2.121 -16.974 1.00 29.81 100 THR A CA 1
ATOM 716 C C . THR A 1 100 ? 29.406 -0.780 -17.673 1.00 29.81 100 THR A C 1
ATOM 718 O O . THR A 1 100 ? 29.865 -0.754 -18.813 1.00 29.81 100 THR A O 1
ATOM 721 N N . ASP A 1 101 ? 29.069 0.298 -16.958 1.00 33.69 101 ASP A N 1
ATOM 722 C CA . ASP A 1 101 ? 29.487 1.702 -17.101 1.00 33.69 101 ASP A CA 1
ATOM 723 C C . ASP A 1 101 ? 29.722 2.247 -18.519 1.00 33.69 101 ASP A C 1
ATOM 725 O O . ASP A 1 101 ? 30.825 2.212 -19.069 1.00 33.69 101 ASP A O 1
ATOM 729 N N . ARG A 1 102 ? 28.684 2.890 -19.069 1.00 32.16 102 ARG A N 1
ATOM 730 C CA . ARG A 1 102 ? 28.821 3.839 -20.180 1.00 32.16 102 ARG A CA 1
ATOM 731 C C . ARG A 1 102 ? 28.688 5.265 -19.623 1.00 32.16 102 ARG A C 1
ATOM 733 O O . ARG A 1 102 ? 27.644 5.558 -19.047 1.00 32.16 102 ARG A O 1
ATOM 740 N N . PRO A 1 103 ? 29.701 6.142 -19.765 1.00 37.28 103 PRO A N 1
ATOM 741 C CA . PRO A 1 103 ? 29.596 7.525 -19.309 1.00 37.28 103 PRO A CA 1
ATOM 742 C C . PRO A 1 103 ? 28.553 8.294 -20.130 1.00 37.28 103 PRO A C 1
ATOM 744 O O . PRO A 1 103 ? 28.316 7.969 -21.298 1.00 37.28 103 PRO A O 1
ATOM 747 N N . ASP A 1 104 ? 27.947 9.289 -19.479 1.00 41.31 104 ASP A N 1
ATOM 748 C CA . ASP A 1 104 ? 26.857 10.153 -19.942 1.00 41.31 104 ASP A CA 1
ATOM 749 C C . ASP A 1 104 ? 26.870 10.405 -21.461 1.00 41.31 104 ASP A C 1
ATOM 751 O O . ASP A 1 104 ? 27.779 11.037 -22.010 1.00 41.31 104 ASP A O 1
ATOM 755 N N . ARG A 1 105 ? 25.843 9.906 -22.163 1.00 47.59 105 ARG A N 1
ATOM 756 C CA . ARG A 1 105 ? 25.617 10.257 -23.569 1.00 47.59 105 ARG A CA 1
ATOM 757 C C . ARG A 1 105 ? 25.138 11.703 -23.644 1.00 47.59 105 ARG A C 1
ATOM 759 O O . ARG A 1 105 ? 24.181 12.092 -22.989 1.00 47.59 105 ARG A O 1
ATOM 766 N N . VAL A 1 106 ? 25.808 12.478 -24.484 1.00 43.50 106 VAL A N 1
ATOM 767 C CA . VAL A 1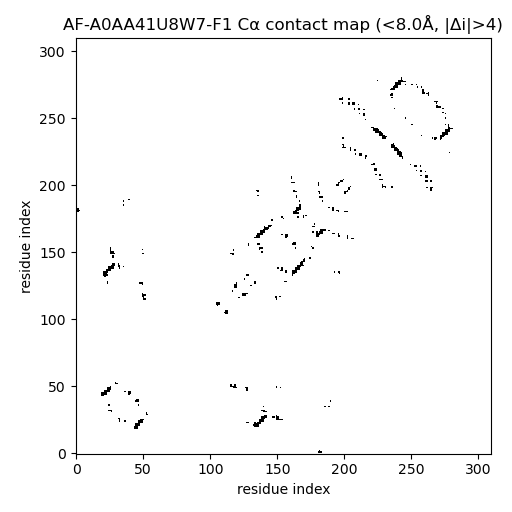 106 ? 25.341 13.786 -24.950 1.00 43.50 106 VAL A CA 1
ATOM 768 C C . VAL A 1 106 ? 24.312 13.544 -26.058 1.00 43.50 106 VAL A C 1
ATOM 770 O O . VAL A 1 106 ? 24.520 12.644 -26.880 1.00 43.50 106 VAL A O 1
ATOM 773 N N . ASP A 1 107 ? 23.216 14.308 -26.094 1.00 50.28 107 ASP A N 1
ATOM 774 C CA . ASP A 1 107 ? 22.252 14.219 -27.196 1.00 50.28 107 ASP A CA 1
ATOM 775 C C . ASP A 1 107 ? 22.929 14.555 -28.549 1.00 50.28 107 ASP A C 1
ATOM 777 O O . ASP A 1 107 ? 24.041 15.092 -28.601 1.00 50.28 107 ASP A O 1
ATOM 781 N N . GLN A 1 108 ? 22.281 14.256 -29.684 1.00 49.88 108 GLN A N 1
ATOM 782 C CA . GLN A 1 108 ? 22.832 14.571 -31.020 1.00 49.88 108 GLN A CA 1
ATOM 783 C C . GLN A 1 108 ? 23.093 16.080 -31.241 1.00 49.88 108 GLN A C 1
ATOM 785 O O . GLN A 1 108 ? 23.745 16.448 -32.217 1.00 49.88 108 GLN A O 1
ATOM 790 N N . ALA A 1 109 ? 22.615 16.950 -30.345 1.00 60.22 109 ALA A N 1
ATOM 791 C CA . ALA A 1 109 ? 22.825 18.392 -30.356 1.00 60.22 109 ALA A CA 1
ATOM 792 C C . ALA A 1 109 ? 23.916 18.864 -29.368 1.00 60.22 109 ALA A C 1
ATOM 794 O O . ALA A 1 109 ? 24.115 20.073 -29.218 1.00 60.22 109 ALA A O 1
ATOM 795 N N . GLY A 1 110 ? 24.627 17.950 -28.696 1.00 58.00 110 GLY A N 1
ATOM 796 C CA . GLY A 1 110 ? 25.654 18.281 -27.707 1.00 58.00 110 GLY A CA 1
ATOM 797 C C . GLY A 1 110 ? 25.105 18.944 -26.438 1.00 58.00 110 GLY A C 1
ATOM 798 O O . GLY A 1 110 ? 25.874 19.514 -25.661 1.00 58.00 110 GLY A O 1
ATOM 799 N N . ARG A 1 111 ? 23.786 18.905 -26.218 1.00 53.72 111 ARG A N 1
ATOM 800 C CA . ARG A 1 111 ? 23.157 19.369 -24.987 1.00 53.72 111 ARG A CA 1
ATOM 801 C C . ARG A 1 111 ? 23.215 18.226 -23.968 1.00 53.72 111 ARG A C 1
ATOM 803 O O . ARG A 1 111 ? 22.925 17.082 -24.320 1.00 53.72 111 ARG A O 1
ATOM 810 N N . PRO A 1 112 ? 23.616 18.496 -22.713 1.00 54.44 112 PRO A N 1
ATOM 811 C CA . PRO A 1 112 ? 23.481 17.492 -21.670 1.00 54.44 112 PRO A CA 1
ATOM 812 C C . PRO A 1 112 ? 22.004 17.108 -21.589 1.00 54.44 112 PRO A C 1
ATOM 814 O O . PRO A 1 112 ? 21.150 18.001 -21.510 1.00 54.44 112 PRO A O 1
ATOM 817 N N . ASP A 1 113 ? 21.724 15.804 -21.651 1.00 57.97 113 ASP A N 1
ATOM 818 C CA . ASP A 1 113 ? 20.379 15.267 -21.484 1.00 57.97 113 ASP A CA 1
ATOM 819 C C . ASP A 1 113 ? 19.789 15.891 -20.221 1.00 57.97 113 ASP A C 1
ATOM 821 O O . ASP A 1 113 ? 20.322 15.741 -19.116 1.00 57.97 113 ASP A O 1
ATOM 825 N N . ARG A 1 114 ? 18.715 16.673 -20.378 1.00 62.84 114 ARG A N 1
ATOM 826 C CA . ARG A 1 114 ? 18.018 17.185 -19.200 1.00 62.84 114 ARG A CA 1
ATOM 827 C C . ARG A 1 114 ? 17.533 15.960 -18.432 1.00 62.84 114 ARG A C 1
ATOM 829 O O . ARG A 1 114 ? 16.881 15.110 -19.041 1.00 62.84 114 ARG A O 1
ATOM 836 N N . PRO A 1 115 ? 17.819 15.852 -17.124 1.00 65.75 115 PRO A N 1
ATOM 837 C CA . PRO A 1 115 ? 17.296 14.747 -16.341 1.00 65.75 115 PRO A CA 1
ATOM 838 C C . PRO A 1 115 ? 15.777 14.765 -16.501 1.00 65.75 115 PRO A C 1
ATOM 840 O O . PRO A 1 115 ? 15.156 15.799 -16.244 1.00 65.75 115 PRO A O 1
ATOM 843 N N . ALA A 1 116 ? 15.202 13.669 -17.007 1.00 70.00 116 ALA A N 1
ATOM 844 C CA . ALA A 1 116 ? 13.763 13.602 -17.227 1.00 70.00 116 ALA A CA 1
ATOM 845 C C . ALA A 1 116 ? 13.059 13.962 -15.917 1.00 70.00 116 ALA A C 1
ATOM 847 O O . ALA A 1 116 ? 13.282 13.332 -14.878 1.00 70.00 116 ALA A O 1
ATOM 848 N N . SER A 1 117 ? 12.277 15.035 -15.959 1.00 79.00 117 SER A N 1
ATOM 849 C CA . SER A 1 117 ? 11.462 15.466 -14.835 1.00 79.00 117 SER A CA 1
ATOM 850 C C . SER A 1 117 ? 10.305 14.497 -14.649 1.00 79.00 117 SER A C 1
ATOM 852 O O . SER A 1 117 ? 9.809 13.935 -15.622 1.00 79.00 117 SER A O 1
ATOM 854 N N . CYS A 1 118 ? 9.844 14.335 -13.408 1.00 83.62 118 CYS A N 1
ATOM 855 C CA . CYS A 1 118 ? 8.598 13.631 -13.114 1.00 83.62 118 CYS A CA 1
ATOM 856 C C . CYS A 1 118 ? 7.468 14.129 -14.032 1.00 83.62 118 CYS A C 1
ATOM 858 O O . CYS A 1 118 ? 7.261 15.338 -14.141 1.00 83.62 118 CYS A O 1
ATOM 860 N N . VAL A 1 119 ? 6.705 13.212 -14.637 1.00 84.50 119 VAL A N 1
ATOM 861 C CA . VAL A 1 119 ? 5.600 13.521 -15.566 1.00 84.50 119 VAL A CA 1
ATOM 862 C C . VAL A 1 119 ? 4.573 14.472 -14.954 1.00 84.50 119 VAL A C 1
ATOM 864 O O . VAL A 1 119 ? 3.970 15.275 -15.651 1.00 84.50 119 VAL A O 1
ATOM 867 N N . ALA A 1 120 ? 4.407 14.457 -13.628 1.00 81.12 120 ALA A N 1
ATOM 868 C CA . ALA A 1 120 ? 3.514 15.374 -12.923 1.00 81.12 120 ALA A CA 1
ATOM 869 C C . ALA A 1 120 ? 3.918 16.856 -13.051 1.00 81.12 120 ALA A C 1
ATOM 871 O O . ALA A 1 120 ? 3.125 17.732 -12.715 1.00 81.12 120 ALA A O 1
ATOM 872 N N . TRP A 1 121 ? 5.159 17.139 -13.448 1.00 82.56 121 TRP A N 1
ATOM 873 C CA . TRP A 1 121 ? 5.703 18.493 -13.578 1.00 82.56 121 TRP A CA 1
ATOM 874 C C . TRP A 1 121 ? 5.731 18.970 -15.031 1.00 82.56 121 TRP A C 1
ATOM 876 O O . TRP A 1 121 ? 6.028 20.137 -15.289 1.00 82.56 121 TRP A O 1
ATOM 886 N N . GLU A 1 122 ? 5.420 18.092 -15.982 1.00 83.12 122 GLU A N 1
ATOM 887 C CA . GLU A 1 122 ? 5.337 18.462 -17.385 1.00 83.12 122 GLU A CA 1
ATOM 888 C C . GLU A 1 122 ? 4.021 19.216 -17.657 1.00 83.12 122 GLU A C 1
ATOM 890 O O . GLU A 1 122 ? 2.954 18.798 -17.194 1.00 83.12 122 GLU A O 1
ATOM 895 N N . PRO A 1 123 ? 4.049 20.346 -18.389 1.00 82.62 123 PRO A N 1
ATOM 896 C CA . PRO A 1 123 ? 2.839 21.098 -18.698 1.00 82.62 123 PRO A CA 1
ATOM 897 C C . PRO A 1 123 ? 1.785 20.242 -19.410 1.00 82.62 123 PRO A C 1
ATOM 899 O O . PRO A 1 123 ? 2.056 19.645 -20.447 1.00 82.62 123 PRO A O 1
ATOM 902 N N . GLY A 1 124 ? 0.562 20.220 -18.873 1.00 85.75 124 GLY A N 1
ATOM 903 C CA . GLY A 1 124 ? -0.558 19.455 -19.436 1.00 85.75 124 GLY A CA 1
ATOM 904 C C . GLY A 1 124 ? -0.589 17.976 -19.037 1.00 85.75 124 GLY A C 1
ATOM 905 O O . GLY A 1 124 ? -1.607 17.318 -19.249 1.00 85.75 124 GLY A O 1
ATOM 906 N N . SER A 1 125 ? 0.466 17.472 -18.400 1.00 85.44 125 SER A N 1
ATOM 907 C CA . SER A 1 125 ? 0.529 16.104 -17.898 1.00 85.44 125 SER A CA 1
ATOM 908 C C . SER A 1 125 ? -0.181 15.965 -16.547 1.00 85.44 125 SER A C 1
ATOM 910 O O . SER A 1 125 ? -0.306 16.914 -15.769 1.00 85.44 125 SER A O 1
ATOM 912 N N . ARG A 1 126 ? -0.680 14.760 -16.253 1.00 87.06 126 ARG A N 1
ATOM 913 C CA . ARG A 1 126 ? -1.293 14.414 -14.961 1.00 87.06 126 ARG A CA 1
ATOM 914 C C . ARG A 1 126 ? -0.516 13.278 -14.311 1.00 87.06 126 ARG A C 1
ATOM 916 O O . ARG A 1 126 ? -0.08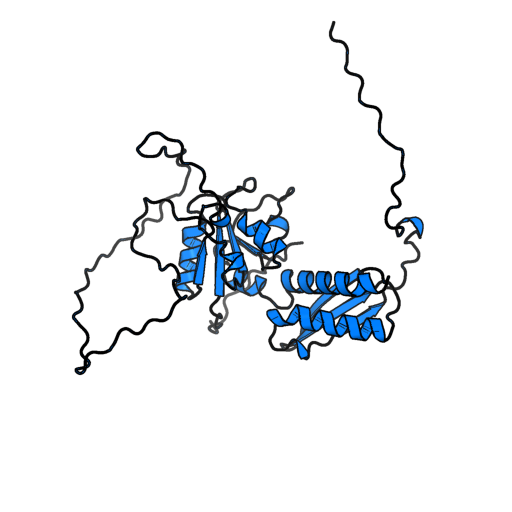1 12.353 -14.988 1.00 87.06 126 ARG A O 1
ATOM 923 N N . CYS A 1 127 ? -0.358 13.339 -12.992 1.00 90.44 127 CYS A N 1
ATOM 924 C CA . CYS A 1 127 ? 0.347 12.304 -12.243 1.00 90.44 127 CYS A CA 1
ATOM 925 C C . CYS A 1 127 ? -0.457 10.990 -12.266 1.00 90.44 127 CYS A C 1
ATOM 927 O O . CYS A 1 127 ? -1.613 11.019 -11.832 1.00 90.44 127 CYS A O 1
ATOM 929 N N . PRO A 1 128 ? 0.123 9.843 -12.676 1.00 90.56 128 PRO A N 1
ATOM 930 C CA . PRO A 1 128 ? -0.565 8.550 -12.657 1.00 90.56 128 PRO A CA 1
ATOM 931 C C . PRO A 1 128 ? -1.192 8.209 -11.300 1.00 90.56 128 PRO A C 1
ATOM 933 O O . PRO A 1 128 ? -2.334 7.770 -11.259 1.00 90.56 128 PRO A O 1
ATOM 936 N N . LEU A 1 129 ? -0.522 8.542 -10.187 1.00 91.56 129 LEU A N 1
ATOM 937 C CA . LEU A 1 129 ? -1.049 8.351 -8.822 1.00 91.56 129 LEU A CA 1
ATOM 938 C C . LEU A 1 129 ? -2.344 9.118 -8.521 1.00 91.56 129 LEU A C 1
ATOM 940 O O . LEU A 1 129 ? -2.989 8.846 -7.517 1.00 91.56 129 LEU A O 1
ATOM 944 N N . THR A 1 130 ? -2.685 10.126 -9.325 1.00 88.88 130 THR A N 1
ATOM 945 C CA . THR A 1 130 ? -3.874 10.968 -9.106 1.00 88.88 130 THR A CA 1
ATOM 946 C C . THR A 1 130 ? -5.029 10.632 -10.037 1.00 88.88 130 THR A C 1
ATOM 948 O O . THR A 1 130 ? -6.148 11.067 -9.785 1.00 88.88 130 THR A O 1
ATOM 951 N N . ILE A 1 131 ? -4.762 9.907 -11.125 1.00 85.12 131 ILE A N 1
ATOM 952 C CA . ILE A 1 131 ? -5.741 9.650 -12.190 1.00 85.12 131 ILE A CA 1
ATOM 953 C C . ILE A 1 131 ? -6.038 8.168 -12.382 1.00 85.12 131 ILE A C 1
ATOM 955 O O . ILE A 1 131 ? -7.077 7.838 -12.941 1.00 85.12 131 ILE A O 1
ATOM 959 N N . ALA A 1 132 ? -5.128 7.295 -11.958 1.00 81.69 132 ALA A N 1
ATOM 960 C CA . ALA A 1 132 ? -5.307 5.860 -11.992 1.00 81.69 132 ALA A CA 1
ATOM 961 C C . ALA A 1 132 ? -5.433 5.339 -10.561 1.00 81.69 132 ALA A C 1
ATOM 963 O O . ALA A 1 132 ? -4.744 5.810 -9.652 1.00 81.69 132 ALA A O 1
ATOM 964 N N . ASP A 1 133 ? -6.279 4.328 -10.386 1.00 91.50 133 ASP A N 1
ATOM 965 C CA . ASP A 1 133 ? -6.353 3.534 -9.160 1.00 91.50 133 ASP A CA 1
ATOM 966 C C . ASP A 1 133 ? -5.116 2.623 -9.083 1.00 91.50 133 ASP A C 1
ATOM 968 O O . ASP A 1 133 ? -5.191 1.431 -9.359 1.00 91.50 133 ASP A O 1
ATOM 972 N N . ILE A 1 134 ? -3.946 3.213 -8.824 1.00 95.69 134 ILE A N 1
ATOM 973 C CA . ILE A 1 134 ? -2.674 2.491 -8.719 1.00 95.69 134 ILE A CA 1
ATOM 974 C C . ILE A 1 134 ? -2.698 1.607 -7.469 1.00 95.69 134 ILE A C 1
ATOM 976 O O . ILE A 1 134 ? -2.820 2.109 -6.349 1.00 95.69 134 ILE A O 1
ATOM 980 N N . ASP A 1 135 ? -2.515 0.302 -7.666 1.00 95.19 135 ASP A N 1
ATOM 981 C CA . ASP A 1 135 ? -2.523 -0.686 -6.587 1.00 95.19 135 ASP A CA 1
ATOM 982 C C . ASP A 1 135 ? -1.222 -0.657 -5.784 1.00 95.19 135 ASP A C 1
ATOM 984 O O . ASP A 1 135 ? -1.239 -0.792 -4.561 1.00 95.19 135 ASP A O 1
ATOM 988 N N . LEU A 1 136 ? -0.082 -0.474 -6.459 1.00 96.94 136 LEU A N 1
ATOM 989 C CA . LEU A 1 136 ? 1.233 -0.362 -5.827 1.00 96.94 136 LEU A CA 1
ATOM 990 C C . LEU A 1 136 ? 2.212 0.457 -6.672 1.00 96.94 136 LEU A C 1
ATOM 992 O O . LEU A 1 136 ? 2.079 0.569 -7.892 1.00 96.94 136 LEU A O 1
ATOM 996 N N . VAL A 1 137 ? 3.244 0.977 -6.011 1.00 97.50 137 VAL A N 1
ATOM 997 C CA . VAL A 1 137 ? 4.407 1.587 -6.660 1.00 97.50 137 VAL A CA 1
ATOM 998 C C . VAL A 1 137 ? 5.612 0.668 -6.531 1.00 97.50 137 VAL A C 1
ATOM 1000 O O . VAL A 1 137 ? 5.903 0.163 -5.448 1.00 97.50 137 VAL A O 1
ATOM 1003 N N . LEU A 1 138 ? 6.306 0.457 -7.643 1.00 97.56 138 LEU A N 1
ATOM 1004 C CA . LEU A 1 138 ? 7.557 -0.278 -7.721 1.00 97.56 138 LEU A CA 1
ATOM 1005 C C . LEU A 1 138 ? 8.690 0.692 -8.037 1.00 97.56 138 LEU A C 1
ATOM 1007 O O . LEU A 1 138 ? 8.724 1.268 -9.118 1.00 97.56 138 LEU A O 1
ATOM 1011 N N . ASP A 1 139 ? 9.644 0.809 -7.130 1.00 97.00 139 ASP A N 1
ATOM 1012 C CA . ASP A 1 139 ? 10.874 1.553 -7.346 1.00 97.00 139 ASP A CA 1
ATOM 1013 C C . ASP A 1 139 ? 12.016 0.594 -7.696 1.00 97.00 139 ASP A C 1
ATOM 1015 O O . ASP A 1 139 ? 12.313 -0.328 -6.931 1.00 97.00 139 ASP A O 1
ATOM 1019 N N . VAL A 1 140 ? 12.616 0.758 -8.876 1.00 96.75 140 VAL A N 1
ATOM 1020 C CA . VAL A 1 140 ? 13.645 -0.156 -9.390 1.00 96.75 140 VAL A CA 1
ATOM 1021 C C . VAL A 1 140 ? 15.017 0.494 -9.365 1.00 96.75 140 VAL A C 1
ATOM 1023 O O . VAL A 1 140 ? 15.213 1.618 -9.830 1.00 96.75 140 VAL A O 1
ATOM 1026 N N . ARG A 1 141 ? 15.989 -0.255 -8.847 1.00 95.56 141 ARG A N 1
ATOM 1027 C CA . ARG A 1 141 ? 17.369 0.190 -8.694 1.00 95.56 141 ARG A CA 1
ATOM 1028 C C . ARG A 1 141 ? 18.311 -0.902 -9.172 1.00 95.56 141 ARG A C 1
ATOM 1030 O O . ARG A 1 141 ? 18.200 -2.050 -8.749 1.00 95.56 141 ARG A O 1
ATOM 1037 N N . THR A 1 142 ? 19.275 -0.552 -10.018 1.00 95.81 142 THR A N 1
ATOM 1038 C CA . THR A 1 142 ? 20.345 -1.484 -10.428 1.00 95.81 142 THR A CA 1
ATOM 1039 C C . THR A 1 142 ? 21.637 -1.291 -9.630 1.00 95.81 142 THR A C 1
ATOM 1041 O O . THR A 1 142 ? 22.490 -2.177 -9.613 1.00 95.81 142 THR A O 1
ATOM 1044 N N . ALA A 1 143 ? 21.774 -0.166 -8.918 1.00 93.62 143 ALA A N 1
ATOM 1045 C CA . ALA A 1 143 ? 22.963 0.184 -8.146 1.00 93.62 143 ALA A CA 1
ATOM 1046 C C . ALA A 1 143 ? 22.639 0.912 -6.827 1.00 93.62 143 ALA A C 1
ATOM 1048 O O . ALA A 1 143 ? 21.582 1.527 -6.654 1.00 93.62 143 ALA A O 1
ATOM 1049 N N . HIS A 1 144 ? 23.590 0.854 -5.891 1.00 91.81 144 HIS A N 1
ATOM 1050 C CA . HIS A 1 144 ? 23.602 1.697 -4.694 1.00 91.81 144 HIS A CA 1
ATOM 1051 C C . HIS A 1 144 ? 23.718 3.182 -5.069 1.00 91.81 144 HIS A C 1
ATOM 1053 O O . HIS A 1 144 ? 24.249 3.525 -6.130 1.00 91.81 144 HIS A O 1
ATOM 1059 N N . GLY A 1 145 ? 23.225 4.068 -4.207 1.00 89.88 145 GLY A N 1
ATOM 1060 C CA . GLY A 1 145 ? 23.269 5.504 -4.446 1.00 89.88 145 GLY A CA 1
ATOM 1061 C C . GLY A 1 145 ? 22.201 6.299 -3.691 1.00 89.88 145 GLY A C 1
ATOM 1062 O O . GLY A 1 145 ? 21.238 5.737 -3.160 1.00 89.88 145 GLY A O 1
ATOM 1063 N N . PRO A 1 146 ? 22.332 7.633 -3.669 1.00 90.38 146 PRO A N 1
ATOM 1064 C CA . PRO A 1 146 ? 21.288 8.497 -3.137 1.00 90.38 146 PRO A CA 1
ATOM 1065 C C . PRO A 1 146 ? 19.998 8.383 -3.960 1.00 90.38 146 PRO A C 1
ATOM 1067 O O . PRO A 1 146 ? 20.028 7.997 -5.127 1.00 90.38 146 PRO A O 1
ATOM 1070 N N . GLU A 1 147 ? 18.875 8.756 -3.347 1.00 90.69 147 GLU A N 1
ATOM 1071 C CA . GLU A 1 147 ? 17.618 8.968 -4.069 1.00 90.69 147 GLU A CA 1
ATOM 1072 C C . GLU A 1 147 ? 17.778 10.086 -5.105 1.00 90.69 147 GLU A C 1
ATOM 1074 O O . GLU A 1 147 ? 18.412 11.119 -4.867 1.00 90.69 147 GLU A O 1
ATOM 1079 N N . THR A 1 148 ? 17.170 9.875 -6.258 1.00 90.19 148 THR A N 1
ATOM 1080 C CA . THR A 1 148 ? 17.169 10.765 -7.410 1.00 90.19 148 THR A CA 1
ATOM 1081 C C . THR A 1 148 ? 15.791 11.395 -7.591 1.00 90.19 148 THR A C 1
ATOM 1083 O O . THR A 1 148 ? 14.781 10.942 -7.051 1.00 90.19 148 THR A O 1
ATOM 1086 N N . T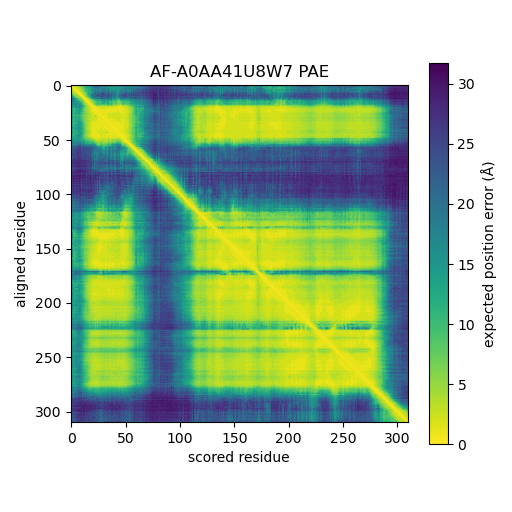HR A 1 149 ? 15.703 12.439 -8.416 1.00 89.31 149 THR A N 1
ATOM 1087 C CA . THR A 1 149 ? 14.413 13.064 -8.755 1.00 89.31 149 THR A CA 1
ATOM 1088 C C . THR A 1 149 ? 13.467 12.123 -9.505 1.00 89.31 149 THR A C 1
ATOM 1090 O O . THR A 1 149 ? 12.264 12.372 -9.528 1.00 89.31 149 THR A O 1
ATOM 1093 N N . ARG A 1 150 ? 13.984 11.040 -10.103 1.00 90.75 150 ARG A N 1
ATOM 1094 C CA . ARG A 1 150 ? 13.178 10.009 -10.768 1.00 90.75 150 ARG A CA 1
ATOM 1095 C C . ARG A 1 150 ? 12.488 9.067 -9.773 1.00 90.75 150 ARG A C 1
ATOM 1097 O O . ARG A 1 150 ? 11.464 8.471 -10.085 1.00 90.75 150 ARG A O 1
ATOM 1104 N N . GLU A 1 151 ? 12.957 9.009 -8.535 1.00 92.50 151 GLU A N 1
ATOM 1105 C CA . GLU A 1 151 ? 12.329 8.218 -7.468 1.00 92.50 151 GLU A CA 1
ATOM 1106 C C . GLU A 1 151 ? 11.229 9.028 -6.738 1.00 92.50 151 GLU A C 1
ATOM 1108 O O . GLU A 1 151 ? 10.635 8.571 -5.762 1.00 92.50 151 GLU A O 1
ATOM 1113 N N . GLN A 1 152 ? 10.873 10.231 -7.222 1.00 91.06 152 GLN A N 1
ATOM 1114 C CA . GLN A 1 152 ? 9.860 11.086 -6.583 1.00 91.06 152 GLN A CA 1
ATOM 1115 C C . GLN A 1 152 ? 8.473 10.426 -6.495 1.00 91.06 152 GLN A C 1
ATOM 1117 O O . GLN A 1 152 ? 7.729 10.676 -5.541 1.00 91.06 152 GLN A O 1
ATOM 1122 N N . GLY A 1 153 ? 8.133 9.550 -7.446 1.00 92.38 153 GLY A N 1
ATOM 1123 C CA . GLY A 1 153 ? 6.896 8.768 -7.395 1.00 92.38 153 GLY A CA 1
ATOM 1124 C C . GLY A 1 153 ? 6.828 7.838 -6.176 1.00 92.38 153 GLY A C 1
ATOM 1125 O O . GLY A 1 153 ? 5.757 7.710 -5.584 1.00 92.38 153 GLY A O 1
ATOM 1126 N N . ALA A 1 154 ? 7.961 7.290 -5.719 1.00 93.62 154 ALA A N 1
ATOM 1127 C CA . ALA A 1 154 ? 8.029 6.459 -4.517 1.00 93.62 154 ALA A CA 1
ATOM 1128 C C . ALA A 1 154 ? 7.684 7.257 -3.246 1.00 93.62 154 ALA A C 1
ATOM 1130 O O . ALA A 1 154 ? 6.952 6.778 -2.378 1.00 93.62 154 ALA A O 1
ATOM 1131 N N . MET A 1 155 ? 8.132 8.514 -3.151 1.00 91.88 155 MET A N 1
ATOM 1132 C CA . MET A 1 155 ? 7.744 9.409 -2.052 1.00 91.88 155 MET A CA 1
ATOM 1133 C C . MET A 1 155 ? 6.249 9.745 -2.087 1.00 91.88 155 MET A C 1
ATOM 1135 O O . MET A 1 155 ? 5.576 9.700 -1.053 1.00 91.88 155 MET A O 1
ATOM 1139 N N . CYS A 1 156 ? 5.712 10.058 -3.269 1.00 93.44 156 CYS A N 1
ATOM 1140 C CA . CYS A 1 156 ? 4.285 10.328 -3.439 1.00 93.44 156 CYS A CA 1
ATOM 1141 C C . CYS A 1 156 ? 3.424 9.113 -3.061 1.00 93.44 156 CYS A C 1
ATOM 1143 O O . CYS A 1 156 ? 2.392 9.294 -2.417 1.00 93.44 156 CYS A O 1
ATOM 1145 N N . ALA A 1 157 ? 3.871 7.894 -3.381 1.00 93.50 157 ALA A N 1
ATOM 1146 C CA . ALA A 1 157 ? 3.200 6.653 -2.998 1.00 93.50 157 ALA A CA 1
ATOM 1147 C C . ALA A 1 157 ? 3.003 6.554 -1.482 1.00 93.50 157 ALA A C 1
ATOM 1149 O O . ALA A 1 157 ? 1.890 6.337 -1.004 1.00 93.50 157 ALA A O 1
ATOM 1150 N N . GLN A 1 158 ? 4.067 6.804 -0.713 1.00 91.19 158 GLN A N 1
ATOM 1151 C CA . GLN A 1 158 ? 4.011 6.749 0.748 1.00 91.19 158 GLN A CA 1
ATOM 1152 C C . GLN A 1 158 ? 3.041 7.781 1.329 1.00 91.19 158 GLN A C 1
ATOM 1154 O O . GLN A 1 158 ? 2.293 7.463 2.253 1.00 91.19 158 GLN A O 1
ATOM 1159 N N . LEU A 1 159 ? 3.031 9.002 0.782 1.00 90.31 159 LEU A N 1
ATOM 1160 C CA . LEU A 1 159 ? 2.108 10.060 1.206 1.00 90.31 159 LEU A CA 1
ATOM 1161 C C . LEU A 1 159 ? 0.652 9.737 0.852 1.00 90.31 159 LEU A C 1
ATOM 1163 O O . LEU A 1 159 ? -0.244 10.025 1.643 1.00 90.31 159 LEU A O 1
ATOM 1167 N N . ALA A 1 160 ? 0.421 9.110 -0.302 1.00 90.88 160 ALA A N 1
ATOM 1168 C CA . ALA A 1 160 ? -0.892 8.636 -0.733 1.00 90.88 160 ALA A CA 1
ATOM 1169 C C . ALA A 1 160 ? -1.329 7.340 -0.018 1.00 90.88 160 ALA A C 1
ATOM 1171 O O . ALA A 1 160 ? -2.463 6.892 -0.176 1.00 90.88 160 ALA A O 1
ATOM 1172 N N . GLY A 1 161 ? -0.444 6.725 0.774 1.00 91.12 161 GLY A N 1
ATOM 1173 C CA . GLY A 1 161 ? -0.699 5.449 1.433 1.00 91.12 161 GLY A CA 1
ATOM 1174 C C . GLY A 1 161 ? -0.801 4.271 0.463 1.00 91.12 161 GLY A C 1
ATOM 1175 O O . GLY A 1 161 ? -1.440 3.277 0.813 1.00 91.12 161 GLY A O 1
ATOM 1176 N N . VAL A 1 162 ? -0.213 4.388 -0.729 1.00 94.94 162 VAL A N 1
ATOM 1177 C CA . VAL A 1 162 ? -0.075 3.315 -1.722 1.00 94.94 162 VAL A CA 1
ATOM 1178 C C . VAL A 1 162 ? 1.124 2.437 -1.326 1.00 94.94 162 VAL A C 1
ATOM 1180 O O . VAL A 1 162 ? 2.159 2.989 -0.936 1.00 94.94 162 VAL A O 1
ATOM 1183 N N . PRO A 1 163 ? 1.008 1.097 -1.374 1.00 96.44 163 PRO A N 1
ATOM 1184 C CA . PRO A 1 163 ? 2.123 0.195 -1.107 1.00 96.44 163 PRO A CA 1
ATOM 1185 C C . PRO A 1 163 ? 3.347 0.509 -1.971 1.00 96.44 163 PRO A C 1
ATOM 1187 O O . PRO A 1 163 ? 3.218 0.719 -3.176 1.00 96.44 163 PRO A O 1
ATOM 1190 N N . LEU A 1 164 ? 4.531 0.510 -1.358 1.00 96.62 164 LEU A N 1
ATOM 1191 C CA . LEU A 1 164 ? 5.803 0.720 -2.048 1.00 96.62 164 LEU A CA 1
ATOM 1192 C C . LEU A 1 164 ? 6.662 -0.544 -1.990 1.00 96.62 164 LEU A C 1
ATOM 1194 O O . LEU A 1 164 ? 7.044 -0.995 -0.908 1.00 96.62 164 LEU A O 1
ATOM 1198 N N . VAL A 1 165 ? 7.024 -1.065 -3.156 1.00 97.31 165 VAL A N 1
ATOM 1199 C CA . VAL A 1 165 ? 8.034 -2.110 -3.328 1.00 97.31 165 VAL A CA 1
ATOM 1200 C C . VAL A 1 165 ? 9.309 -1.467 -3.844 1.00 97.31 165 VAL A C 1
ATOM 1202 O O . VAL A 1 165 ? 9.261 -0.704 -4.801 1.00 97.31 165 VAL A O 1
ATOM 1205 N N . VAL A 1 166 ? 10.449 -1.803 -3.251 1.00 96.69 166 VAL A N 1
ATOM 1206 C CA . VAL A 1 166 ? 11.762 -1.437 -3.788 1.00 96.69 166 VAL A CA 1
ATOM 1207 C C . VAL A 1 166 ? 12.450 -2.700 -4.280 1.00 96.69 166 VAL A C 1
ATOM 1209 O O . VAL A 1 166 ? 12.587 -3.682 -3.547 1.00 96.69 166 VAL A O 1
ATOM 1212 N N . CYS A 1 167 ? 12.854 -2.697 -5.541 1.00 97.38 167 CYS A N 1
ATOM 1213 C CA . CYS A 1 167 ? 13.501 -3.815 -6.201 1.00 97.38 167 CYS A CA 1
ATOM 1214 C C . CYS A 1 167 ? 14.947 -3.447 -6.524 1.00 97.38 167 CYS A C 1
ATOM 1216 O O . CYS A 1 167 ? 15.197 -2.639 -7.415 1.00 97.38 167 CYS A O 1
ATOM 1218 N N . GLY A 1 168 ? 15.888 -4.075 -5.819 1.00 95.50 168 GLY A N 1
ATOM 1219 C CA . GLY A 1 168 ? 17.318 -3.817 -5.963 1.00 95.50 168 GLY A CA 1
ATOM 1220 C C . GLY A 1 168 ? 17.989 -3.272 -4.698 1.00 95.50 168 GLY A C 1
ATOM 1221 O O . GLY A 1 168 ? 17.390 -3.267 -3.618 1.00 95.50 168 GLY A O 1
ATOM 1222 N N . PRO A 1 169 ? 19.265 -2.863 -4.802 1.00 93.19 169 PRO A N 1
ATOM 1223 C CA . PRO A 1 169 ? 20.044 -2.374 -3.671 1.00 93.19 169 PRO A CA 1
ATOM 1224 C C . PRO A 1 169 ? 19.524 -1.034 -3.128 1.00 93.19 169 PRO A C 1
ATOM 1226 O O . PRO A 1 169 ? 19.277 -0.091 -3.881 1.00 93.19 169 PRO A O 1
ATOM 1229 N N . THR A 1 170 ? 19.441 -0.936 -1.798 1.00 89.12 170 THR A N 1
ATOM 1230 C CA . THR A 1 170 ? 19.077 0.285 -1.059 1.00 89.12 170 THR A CA 1
ATOM 1231 C C . THR A 1 170 ? 20.174 0.669 -0.078 1.00 89.12 170 THR A C 1
ATOM 1233 O O . THR A 1 170 ? 20.671 -0.194 0.652 1.00 89.12 170 THR A O 1
ATOM 1236 N N . ASP A 1 171 ? 20.498 1.956 0.016 1.00 83.44 171 ASP A N 1
ATOM 1237 C CA . ASP A 1 171 ? 21.435 2.444 1.028 1.00 83.44 171 ASP A CA 1
ATOM 1238 C C . ASP A 1 171 ? 20.747 2.608 2.389 1.00 83.44 171 ASP A C 1
ATOM 1240 O O . ASP A 1 171 ? 19.648 3.151 2.514 1.00 83.44 171 ASP A O 1
ATOM 1244 N N . THR A 1 172 ? 21.400 2.113 3.440 1.00 62.81 172 THR A N 1
ATOM 1245 C CA . THR A 1 172 ? 20.783 1.891 4.757 1.00 62.81 172 THR A CA 1
ATOM 1246 C C . THR A 1 172 ? 20.711 3.127 5.647 1.00 62.81 172 THR A C 1
ATOM 1248 O O . THR A 1 172 ? 20.172 3.039 6.749 1.00 62.81 172 THR A O 1
ATOM 1251 N N . SER A 1 173 ? 21.285 4.262 5.245 1.00 67.50 173 SER A N 1
ATOM 1252 C CA . SER A 1 173 ? 21.653 5.284 6.227 1.00 67.50 173 SER A CA 1
ATOM 1253 C C . SER A 1 173 ? 20.670 6.431 6.435 1.00 67.50 173 SER A C 1
ATOM 1255 O O . SER A 1 173 ? 20.800 7.026 7.491 1.00 67.50 173 SER A O 1
ATOM 1257 N N . ASN A 1 174 ? 19.710 6.742 5.548 1.00 63.53 174 ASN A N 1
ATOM 1258 C CA . ASN A 1 174 ? 18.629 7.734 5.804 1.00 63.53 174 ASN A CA 1
ATOM 1259 C C . ASN A 1 174 ? 17.600 7.869 4.654 1.00 63.53 174 ASN A C 1
ATOM 1261 O O . ASN A 1 174 ? 16.975 8.914 4.488 1.00 63.53 174 ASN A O 1
ATOM 1265 N N . SER A 1 175 ? 17.424 6.837 3.831 1.00 79.75 175 SER A N 1
ATOM 1266 C CA . SER A 1 175 ? 16.551 6.912 2.654 1.00 79.75 175 SER A CA 1
ATOM 1267 C C . SER A 1 175 ? 15.070 6.728 3.025 1.00 79.75 175 SER A C 1
ATOM 1269 O O . SER A 1 175 ? 14.724 5.893 3.866 1.00 79.75 175 SER A O 1
ATOM 1271 N N . MET A 1 176 ? 14.178 7.487 2.382 1.00 86.06 176 MET A N 1
ATOM 1272 C CA . MET A 1 176 ? 12.728 7.278 2.431 1.00 86.06 176 MET A CA 1
ATOM 1273 C C . MET A 1 176 ? 12.346 5.891 1.906 1.00 86.06 176 MET A C 1
ATOM 1275 O O . MET A 1 176 ? 11.365 5.315 2.380 1.00 86.06 176 MET A O 1
ATOM 1279 N N . LEU A 1 177 ? 13.146 5.304 1.012 1.00 88.69 177 LEU A N 1
ATOM 1280 C CA . LEU A 1 177 ? 12.984 3.924 0.543 1.00 88.69 177 LEU A CA 1
ATOM 1281 C C . LEU A 1 177 ? 13.114 2.882 1.664 1.00 88.69 177 LEU A C 1
ATOM 1283 O O . LEU A 1 177 ? 12.562 1.794 1.545 1.00 88.69 177 LEU A O 1
ATOM 1287 N N . LEU A 1 178 ? 13.726 3.209 2.812 1.00 87.06 178 LEU A N 1
ATOM 1288 C CA . LEU A 1 178 ? 13.722 2.321 3.989 1.00 87.06 178 LEU A CA 1
ATOM 1289 C C . LEU A 1 178 ? 12.325 2.114 4.587 1.00 87.06 178 LEU A C 1
ATOM 1291 O O . LEU A 1 178 ? 12.124 1.212 5.402 1.00 87.06 178 LEU A O 1
ATOM 1295 N N . ARG A 1 179 ? 11.366 2.964 4.212 1.00 89.62 179 ARG A N 1
ATOM 1296 C CA . ARG A 1 179 ? 9.952 2.829 4.574 1.00 89.62 179 ARG A CA 1
ATOM 1297 C C . ARG A 1 179 ? 9.148 2.041 3.545 1.00 89.62 179 ARG A C 1
ATOM 1299 O O . ARG A 1 179 ? 7.929 1.961 3.698 1.00 89.62 179 ARG A O 1
ATOM 1306 N N . ALA A 1 180 ? 9.799 1.483 2.524 1.00 94.00 180 ALA A N 1
ATOM 1307 C CA . ALA A 1 180 ? 9.158 0.555 1.610 1.00 94.00 180 ALA A CA 1
ATOM 1308 C C . ALA A 1 180 ? 8.513 -0.598 2.381 1.00 94.00 180 ALA A C 1
ATOM 1310 O O . ALA A 1 180 ? 9.014 -1.062 3.409 1.00 94.00 180 ALA A O 1
ATOM 1311 N N . ASP A 1 181 ? 7.376 -1.047 1.871 1.00 95.12 181 ASP A N 1
ATOM 1312 C CA . ASP A 1 181 ? 6.637 -2.167 2.431 1.00 95.12 181 ASP A CA 1
ATOM 1313 C C . ASP A 1 181 ? 7.385 -3.475 2.220 1.00 95.12 181 ASP A C 1
ATOM 1315 O O . ASP A 1 181 ? 7.406 -4.333 3.104 1.00 95.12 181 ASP A O 1
ATOM 1319 N N . VAL A 1 182 ? 8.036 -3.596 1.063 1.00 95.69 182 VAL A N 1
ATOM 1320 C CA . VAL A 1 182 ? 8.865 -4.739 0.701 1.00 95.69 182 VAL A CA 1
ATOM 1321 C C . VAL A 1 182 ? 10.114 -4.243 -0.016 1.00 95.69 182 VAL A C 1
ATOM 1323 O O . VAL A 1 182 ? 10.029 -3.429 -0.931 1.00 95.69 182 VAL A O 1
ATOM 1326 N N . VAL A 1 183 ? 11.271 -4.774 0.374 1.00 95.06 183 VAL A N 1
ATOM 1327 C CA . VAL A 1 183 ? 12.517 -4.663 -0.394 1.00 95.06 183 VAL A CA 1
ATOM 1328 C C . VAL A 1 183 ? 12.840 -6.050 -0.933 1.00 95.06 183 VAL A C 1
ATOM 1330 O O . VAL A 1 183 ? 12.810 -7.025 -0.178 1.00 95.06 183 VAL A O 1
ATOM 1333 N N . CYS A 1 184 ? 13.102 -6.165 -2.231 1.00 96.31 184 CYS A N 1
ATOM 1334 C CA . CYS A 1 184 ? 13.280 -7.456 -2.887 1.00 96.31 184 CYS A CA 1
ATOM 1335 C C . CYS A 1 184 ? 14.429 -7.471 -3.900 1.00 96.31 184 CYS A C 1
ATOM 1337 O O . CYS A 1 184 ? 14.880 -6.438 -4.392 1.00 96.31 184 CYS A O 1
ATOM 1339 N N . HIS A 1 185 ? 14.889 -8.683 -4.213 1.00 96.06 185 HIS A N 1
ATOM 1340 C CA . HIS A 1 185 ? 15.741 -8.948 -5.369 1.00 96.06 185 HIS A CA 1
ATOM 1341 C C . HIS A 1 185 ? 14.876 -9.022 -6.641 1.00 96.06 185 HIS A C 1
ATOM 1343 O O . HIS A 1 185 ? 13.757 -9.542 -6.541 1.00 96.06 185 HIS A O 1
ATOM 1349 N N . PRO A 1 186 ? 15.380 -8.617 -7.826 1.00 94.69 186 PRO A N 1
ATOM 1350 C CA . PRO A 1 186 ? 14.648 -8.715 -9.089 1.00 94.69 186 PRO A CA 1
ATOM 1351 C C . PRO A 1 186 ? 13.946 -10.055 -9.307 1.00 94.69 186 PRO A C 1
ATOM 1353 O O . PRO A 1 186 ? 12.766 -10.090 -9.645 1.00 94.69 186 PRO A O 1
ATOM 1356 N N . ASP A 1 187 ? 14.596 -11.181 -9.031 1.00 94.88 187 ASP A N 1
ATOM 1357 C CA . ASP A 1 187 ? 14.010 -12.512 -9.264 1.00 94.88 187 ASP A CA 1
ATOM 1358 C C . ASP A 1 187 ? 12.755 -12.806 -8.425 1.00 94.88 187 ASP A C 1
ATOM 1360 O O . ASP A 1 187 ? 11.972 -13.687 -8.771 1.00 94.88 187 ASP A O 1
ATOM 1364 N N . ARG A 1 188 ? 12.519 -12.053 -7.345 1.00 95.50 188 ARG A N 1
ATOM 1365 C CA . ARG A 1 188 ? 11.364 -12.206 -6.445 1.00 95.50 188 ARG A CA 1
ATOM 1366 C C . ARG A 1 188 ? 10.282 -11.144 -6.657 1.00 95.50 188 ARG A C 1
ATOM 1368 O O . ARG A 1 188 ? 9.378 -11.050 -5.831 1.00 95.50 188 ARG A O 1
ATOM 1375 N N . LEU A 1 189 ? 10.351 -10.376 -7.746 1.00 95.50 189 LEU A N 1
ATOM 1376 C CA . LEU A 1 189 ? 9.481 -9.226 -8.000 1.00 95.50 189 LEU A CA 1
ATOM 1377 C C . LEU A 1 189 ? 7.981 -9.531 -7.834 1.00 95.50 189 LEU A C 1
ATOM 1379 O O . LEU A 1 189 ? 7.309 -8.873 -7.048 1.00 95.50 189 LEU A O 1
ATOM 1383 N N . GLN A 1 190 ? 7.460 -10.560 -8.507 1.00 94.06 190 GLN A N 1
ATOM 1384 C CA . GLN A 1 190 ? 6.026 -10.893 -8.449 1.00 94.06 190 GLN A CA 1
ATOM 1385 C C . GLN A 1 190 ? 5.565 -11.247 -7.025 1.00 94.06 190 GLN A C 1
ATOM 1387 O O . GLN A 1 190 ? 4.536 -10.766 -6.549 1.00 94.06 190 GLN A O 1
ATOM 1392 N N . LEU A 1 191 ? 6.364 -12.041 -6.302 1.00 93.69 191 LEU A N 1
ATOM 1393 C CA . LEU A 1 191 ? 6.082 -12.386 -4.907 1.00 93.69 191 LEU A CA 1
ATOM 1394 C C . LEU A 1 191 ? 6.111 -11.144 -4.001 1.00 93.69 191 LEU A C 1
ATOM 1396 O O . LEU A 1 191 ? 5.308 -11.040 -3.072 1.00 93.69 191 LEU A O 1
ATOM 1400 N N . ALA A 1 192 ? 7.020 -10.204 -4.267 1.00 95.94 192 ALA A N 1
ATOM 1401 C CA . ALA A 1 192 ? 7.122 -8.950 -3.530 1.00 95.94 192 ALA A CA 1
ATOM 1402 C C . ALA A 1 192 ? 5.900 -8.047 -3.751 1.00 95.94 192 ALA A C 1
ATOM 1404 O O . ALA A 1 192 ? 5.374 -7.512 -2.776 1.00 95.94 192 ALA A O 1
ATOM 1405 N N . CYS A 1 193 ? 5.403 -7.943 -4.988 1.00 95.50 193 CYS A N 1
ATOM 1406 C CA . CYS A 1 193 ? 4.177 -7.212 -5.314 1.00 95.50 193 CYS A CA 1
ATOM 1407 C C . CYS A 1 193 ? 2.966 -7.757 -4.543 1.00 95.50 193 CYS A C 1
ATOM 1409 O O . CYS A 1 193 ? 2.269 -6.995 -3.875 1.00 95.50 193 CYS A O 1
ATOM 1411 N N . VAL A 1 194 ? 2.763 -9.079 -4.534 1.00 92.94 194 VAL A N 1
ATOM 1412 C CA . VAL A 1 194 ? 1.671 -9.689 -3.752 1.00 92.94 194 VAL A CA 1
ATOM 1413 C C . VAL A 1 194 ? 1.856 -9.484 -2.255 1.00 92.94 194 VAL A C 1
ATOM 1415 O O . VAL A 1 194 ? 0.904 -9.161 -1.547 1.00 92.94 194 VAL A O 1
ATOM 1418 N N . SER A 1 195 ? 3.084 -9.632 -1.760 1.00 93.31 195 SER A N 1
ATOM 1419 C CA . SER A 1 195 ? 3.379 -9.433 -0.339 1.00 93.31 195 SER A CA 1
ATOM 1420 C C . SER A 1 195 ? 3.097 -7.997 0.113 1.00 93.31 195 SER A C 1
ATOM 1422 O O . SER A 1 195 ? 2.610 -7.800 1.226 1.00 93.31 195 SER A O 1
ATOM 1424 N N . ALA A 1 196 ? 3.351 -6.999 -0.741 1.00 95.12 196 ALA A N 1
ATOM 1425 C CA . ALA A 1 196 ? 3.067 -5.592 -0.453 1.00 95.12 196 ALA A CA 1
ATOM 1426 C C . ALA A 1 196 ? 1.562 -5.298 -0.344 1.00 95.12 196 ALA A C 1
ATOM 1428 O O . ALA A 1 196 ? 1.160 -4.447 0.447 1.00 95.12 196 ALA A O 1
ATOM 1429 N N . LEU A 1 197 ? 0.733 -6.047 -1.074 1.00 93.69 197 LEU A N 1
ATOM 1430 C CA . LEU A 1 197 ? -0.731 -5.968 -1.025 1.00 93.69 197 LEU A CA 1
ATOM 1431 C C . LEU A 1 197 ? -1.355 -6.821 0.087 1.00 93.69 197 LEU A C 1
ATOM 1433 O O . LEU A 1 197 ? -2.577 -6.864 0.228 1.00 93.69 197 LEU A O 1
ATOM 1437 N N . SER A 1 198 ? -0.536 -7.495 0.897 1.00 94.25 198 SER A N 1
ATOM 1438 C CA . SER A 1 198 ? -1.024 -8.320 1.996 1.00 94.25 198 SER A CA 1
ATOM 1439 C C . SER A 1 198 ? -1.904 -7.505 2.954 1.00 94.25 198 SER A C 1
ATOM 1441 O O . SER A 1 198 ? -1.487 -6.437 3.420 1.00 94.25 198 SER A O 1
ATOM 1443 N N . PRO A 1 199 ? -3.079 -8.021 3.357 1.00 94.75 199 PRO A N 1
ATOM 1444 C CA . PRO A 1 199 ? -3.971 -7.307 4.265 1.00 94.75 199 PRO A CA 1
ATOM 1445 C C . PRO A 1 199 ? -3.446 -7.197 5.699 1.00 94.75 199 PRO A C 1
ATOM 1447 O O . PRO A 1 199 ? -4.025 -6.495 6.525 1.00 94.75 199 PRO A O 1
ATOM 1450 N N . VAL A 1 200 ? -2.337 -7.876 5.992 1.00 96.44 200 VAL A N 1
ATOM 1451 C CA . VAL A 1 200 ? -1.597 -7.791 7.258 1.00 96.44 200 VAL A CA 1
ATOM 1452 C C . VAL A 1 200 ? -0.214 -7.154 7.074 1.00 96.44 200 VAL A C 1
ATOM 1454 O O . VAL A 1 200 ? 0.597 -7.122 8.002 1.00 96.44 200 VAL A O 1
ATOM 1457 N N . GLY A 1 201 ? 0.059 -6.650 5.867 1.00 94.25 201 GLY A N 1
ATOM 1458 C CA . GLY A 1 201 ? 1.303 -5.999 5.488 1.00 94.25 201 GLY A CA 1
ATOM 1459 C C . GLY A 1 201 ? 1.494 -4.629 6.138 1.00 94.25 201 GLY A C 1
ATOM 1460 O O . GLY A 1 201 ? 0.636 -4.096 6.852 1.00 94.25 201 GLY A O 1
ATOM 1461 N N . ALA A 1 202 ? 2.658 -4.034 5.882 1.00 92.31 202 ALA A N 1
ATOM 1462 C CA . ALA A 1 202 ? 3.041 -2.768 6.491 1.00 92.31 202 ALA A CA 1
ATOM 1463 C C . ALA A 1 202 ? 2.132 -1.603 6.046 1.00 92.31 202 ALA A C 1
ATOM 1465 O O . ALA A 1 202 ? 1.771 -0.777 6.888 1.00 92.31 202 ALA A O 1
ATOM 1466 N N . THR A 1 203 ? 1.673 -1.567 4.789 1.00 93.06 203 THR A N 1
ATOM 1467 C CA . THR A 1 203 ? 0.732 -0.542 4.308 1.00 93.06 203 THR A CA 1
ATOM 1468 C C . THR A 1 203 ? -0.607 -0.624 5.034 1.00 93.06 203 THR A C 1
ATOM 1470 O O . THR A 1 203 ? -1.102 0.396 5.516 1.00 93.06 203 THR A O 1
ATOM 1473 N N . ALA A 1 204 ? -1.172 -1.830 5.168 1.00 94.44 204 ALA A N 1
ATOM 1474 C CA . ALA A 1 204 ? -2.425 -2.050 5.885 1.00 94.44 204 ALA A CA 1
ATOM 1475 C C . ALA A 1 204 ? -2.317 -1.597 7.342 1.00 94.44 204 ALA A C 1
ATOM 1477 O O . ALA A 1 204 ? -3.154 -0.829 7.823 1.00 94.44 204 ALA A O 1
ATOM 1478 N N . ARG A 1 205 ? -1.221 -1.965 8.016 1.00 95.69 205 ARG A N 1
ATOM 1479 C CA . ARG A 1 205 ? -0.950 -1.531 9.390 1.00 95.69 205 ARG A CA 1
ATOM 1480 C C . ARG A 1 205 ? -0.855 -0.011 9.512 1.00 95.69 205 ARG A C 1
ATOM 1482 O O . ARG A 1 205 ? -1.557 0.560 10.341 1.00 95.69 205 ARG A O 1
ATOM 1489 N N . ARG A 1 206 ? -0.063 0.659 8.663 1.00 93.56 206 ARG A N 1
ATOM 1490 C CA . ARG A 1 206 ? 0.057 2.132 8.669 1.00 93.56 206 ARG A CA 1
ATOM 1491 C C . ARG A 1 206 ? -1.288 2.814 8.418 1.00 93.56 206 ARG A C 1
ATOM 1493 O O . ARG A 1 206 ? -1.611 3.791 9.090 1.00 93.56 206 ARG A O 1
ATOM 1500 N N . SER A 1 207 ? -2.083 2.275 7.493 1.00 93.62 207 SER A N 1
ATOM 1501 C CA . SER A 1 207 ? -3.437 2.752 7.192 1.00 93.62 207 SER A CA 1
ATOM 1502 C C . SER A 1 207 ? -4.332 2.714 8.431 1.00 93.62 207 SER A C 1
ATOM 1504 O O . SER A 1 207 ? -4.988 3.702 8.764 1.00 93.62 207 SER A O 1
ATOM 1506 N N . VAL A 1 208 ? -4.323 1.584 9.145 1.00 95.88 208 VAL A N 1
ATOM 1507 C CA . VAL A 1 208 ? -5.083 1.402 10.386 1.00 95.88 208 VAL A CA 1
ATOM 1508 C C . VAL A 1 208 ? -4.574 2.340 11.484 1.00 95.88 208 VAL A C 1
ATOM 1510 O O . VAL A 1 208 ? -5.374 3.030 12.114 1.00 95.88 208 VAL A O 1
ATOM 1513 N N . GLU A 1 209 ? -3.260 2.438 11.687 1.00 94.94 209 GLU A N 1
ATOM 1514 C CA . GLU A 1 209 ? -2.653 3.338 12.677 1.00 94.94 209 GLU A CA 1
ATOM 1515 C C . GLU A 1 209 ? -3.005 4.812 12.430 1.00 94.94 209 GLU A C 1
ATOM 1517 O O . GLU A 1 209 ? -3.331 5.542 13.369 1.00 94.94 209 GLU A O 1
ATOM 1522 N N . GLN A 1 210 ? -2.963 5.266 11.174 1.00 92.88 210 GLN A N 1
ATOM 1523 C CA . GLN A 1 210 ? -3.317 6.635 10.804 1.00 92.88 210 GLN A CA 1
ATOM 1524 C C . GLN A 1 210 ? -4.804 6.918 11.043 1.00 92.88 210 GLN A C 1
ATOM 1526 O O . GLN A 1 210 ? -5.137 7.945 11.641 1.00 92.88 210 GLN A O 1
ATOM 1531 N N . ALA A 1 211 ? -5.687 6.003 10.630 1.00 94.31 211 ALA A N 1
ATOM 1532 C CA . ALA A 1 211 ? -7.125 6.125 10.855 1.00 94.31 211 ALA A CA 1
ATOM 1533 C C . ALA A 1 211 ? -7.460 6.168 12.355 1.00 94.31 211 ALA A C 1
ATOM 1535 O O . ALA A 1 211 ? -8.237 7.017 12.797 1.00 94.31 211 ALA A O 1
ATOM 1536 N N . LEU A 1 212 ? -6.821 5.311 13.156 1.00 95.44 212 LEU A N 1
ATOM 1537 C CA . LEU A 1 212 ? -6.969 5.307 14.609 1.00 95.44 212 LEU A CA 1
ATOM 1538 C C . LEU A 1 212 ? -6.481 6.608 15.243 1.00 95.44 212 LEU A C 1
ATOM 1540 O O . LEU A 1 212 ? -7.188 7.181 16.069 1.00 95.44 212 LEU A O 1
ATOM 1544 N N . ARG A 1 213 ? -5.305 7.108 14.843 1.00 93.00 213 ARG A N 1
ATOM 1545 C CA . ARG A 1 213 ? -4.761 8.372 15.358 1.00 93.00 213 ARG A CA 1
ATOM 1546 C C . ARG A 1 213 ? -5.718 9.534 15.096 1.00 93.00 213 ARG A C 1
ATOM 1548 O O . ARG A 1 213 ? -5.997 10.300 16.013 1.00 93.00 213 ARG A O 1
ATOM 1555 N N . ALA 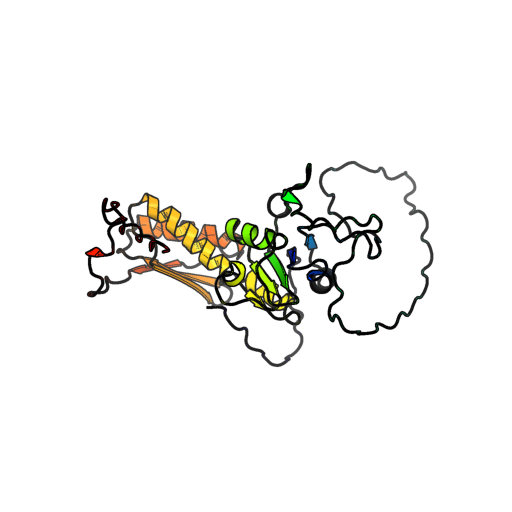A 1 214 ? -6.253 9.638 13.880 1.00 91.88 214 ALA A N 1
ATOM 1556 C CA . ALA A 1 214 ? -7.227 10.670 13.530 1.00 91.88 214 ALA A CA 1
ATOM 1557 C C . ALA A 1 214 ? -8.531 10.534 14.338 1.00 91.88 214 ALA A C 1
ATOM 1559 O O . ALA A 1 214 ? -9.078 11.525 14.820 1.00 91.88 214 ALA A O 1
ATOM 1560 N N . ALA A 1 215 ? -9.015 9.305 14.526 1.00 92.12 215 ALA A N 1
ATOM 1561 C CA . ALA A 1 215 ? -10.248 9.039 15.256 1.00 92.12 215 ALA A CA 1
ATOM 1562 C C . ALA A 1 215 ? -10.138 9.329 16.760 1.00 92.12 215 ALA A C 1
ATOM 1564 O O . ALA A 1 215 ? -11.090 9.836 17.354 1.00 92.12 215 ALA A O 1
ATOM 1565 N N . LEU A 1 216 ? -8.996 9.018 17.375 1.00 90.94 216 LEU A N 1
ATOM 1566 C CA . LEU A 1 216 ? -8.774 9.201 18.811 1.00 90.94 216 LEU A CA 1
ATOM 1567 C C . LEU A 1 216 ? -8.375 10.636 19.170 1.00 90.94 216 LEU A C 1
ATOM 1569 O O . LEU A 1 216 ? -8.772 11.119 20.228 1.00 90.94 216 LEU A O 1
ATOM 1573 N N . ALA A 1 217 ? -7.716 11.368 18.263 1.00 89.94 217 ALA A N 1
ATOM 1574 C CA . ALA A 1 217 ? -7.368 12.775 18.477 1.00 89.94 217 ALA A CA 1
ATOM 1575 C C . ALA A 1 217 ? -8.588 13.647 18.833 1.00 89.94 217 ALA A C 1
ATOM 1577 O O . ALA A 1 217 ? -8.492 14.538 19.672 1.00 89.94 217 ALA A O 1
ATOM 1578 N N . GLY A 1 218 ? -9.756 13.362 18.249 1.00 84.88 218 GLY A N 1
ATOM 1579 C CA . GLY A 1 218 ? -10.995 14.089 18.543 1.00 84.88 218 GLY A CA 1
ATOM 1580 C C . GLY A 1 218 ? -11.635 13.773 19.902 1.00 84.88 218 GLY A C 1
ATOM 1581 O O . GLY A 1 218 ? -12.614 14.418 20.255 1.00 84.88 218 GLY A O 1
ATOM 1582 N N . LEU A 1 219 ? -11.134 12.776 20.638 1.00 85.81 219 LEU A N 1
ATOM 1583 C CA . LEU A 1 219 ? -11.645 12.385 21.959 1.00 85.81 219 LEU A CA 1
ATOM 1584 C C . LEU A 1 219 ? -10.761 12.888 23.109 1.00 85.81 219 LEU A C 1
ATOM 1586 O O . LEU A 1 219 ? -11.106 12.689 24.268 1.00 85.81 219 LEU A O 1
ATOM 1590 N N . GLY A 1 220 ? -9.621 13.519 22.801 1.00 85.81 220 GLY A N 1
ATOM 1591 C CA . GLY A 1 220 ? -8.584 13.802 23.797 1.00 85.81 220 GLY A CA 1
ATOM 1592 C C . GLY A 1 220 ? -7.866 12.543 24.296 1.00 85.81 220 GLY A C 1
ATOM 1593 O O . GLY A 1 220 ? -7.042 12.634 25.205 1.00 85.81 220 GLY A O 1
ATOM 1594 N N . ASP A 1 221 ? -8.155 11.387 23.692 1.00 76.31 221 ASP A N 1
ATOM 1595 C CA . ASP A 1 221 ? -7.511 10.123 24.011 1.00 76.31 221 ASP A CA 1
ATOM 1596 C C . ASP A 1 221 ? -6.086 10.109 23.428 1.00 76.31 221 ASP A C 1
ATOM 1598 O O . ASP A 1 221 ? -5.859 10.580 22.304 1.00 76.31 221 ASP A O 1
ATOM 1602 N N . PRO A 1 222 ? -5.103 9.555 24.156 1.00 78.56 222 PRO A N 1
ATOM 1603 C CA . PRO A 1 222 ? -3.768 9.352 23.613 1.00 78.56 222 PRO A CA 1
ATOM 1604 C C . PRO A 1 222 ? -3.817 8.432 22.378 1.00 78.56 222 PRO A C 1
ATOM 1606 O O . PRO A 1 222 ? -4.692 7.565 22.276 1.00 78.56 222 PRO A O 1
ATOM 1609 N N . PRO A 1 223 ? -2.872 8.587 21.431 1.00 78.62 223 PRO A N 1
ATOM 1610 C CA . PRO A 1 223 ? -2.801 7.727 20.255 1.00 78.62 223 PRO A CA 1
ATOM 1611 C C . PRO A 1 223 ? -2.661 6.248 20.656 1.00 78.62 223 PRO A C 1
ATOM 1613 O O . PRO A 1 223 ? -2.165 5.946 21.748 1.00 78.62 223 PRO A O 1
ATOM 1616 N N . PRO A 1 224 ? -3.067 5.311 19.777 1.00 75.12 224 PRO A N 1
ATOM 1617 C CA . PRO A 1 224 ? -2.864 3.897 20.047 1.00 75.12 224 PRO A CA 1
ATOM 1618 C C . PRO A 1 224 ? -1.364 3.623 20.179 1.00 75.12 224 PRO A C 1
ATOM 1620 O O . PRO A 1 224 ? -0.539 4.239 19.500 1.00 75.12 224 PRO A O 1
ATOM 1623 N N . VAL A 1 225 ? -1.025 2.696 21.067 1.00 80.44 225 VAL A N 1
ATOM 1624 C CA . VAL A 1 225 ? 0.362 2.330 21.369 1.00 80.44 225 VAL A CA 1
ATOM 1625 C C . VAL A 1 225 ? 0.864 1.282 20.382 1.00 80.44 225 VAL A C 1
ATOM 1627 O O . VAL A 1 225 ? 2.033 1.302 20.010 1.00 80.44 225 VAL A O 1
ATOM 1630 N N . ALA A 1 226 ? -0.014 0.376 19.944 1.00 93.88 226 ALA A N 1
ATOM 1631 C CA . ALA A 1 226 ? 0.337 -0.674 18.998 1.00 93.88 226 ALA A CA 1
ATOM 1632 C C . ALA A 1 226 ? -0.879 -1.148 18.194 1.00 93.88 226 ALA A C 1
ATOM 1634 O O . ALA A 1 226 ? -2.008 -1.152 18.691 1.00 93.88 226 ALA A O 1
ATOM 1635 N N . VAL A 1 227 ? -0.618 -1.590 16.965 1.00 96.56 227 VAL A N 1
ATOM 1636 C CA . VAL A 1 227 ? -1.568 -2.296 16.103 1.00 96.56 227 VAL A CA 1
ATOM 1637 C C . VAL A 1 227 ? -0.889 -3.568 15.606 1.00 96.56 227 VAL A C 1
ATOM 1639 O O . VAL A 1 227 ? 0.178 -3.502 14.993 1.00 96.56 227 VAL A O 1
ATOM 1642 N N . SER A 1 228 ? -1.515 -4.717 15.850 1.00 97.00 228 SER A N 1
ATOM 1643 C CA . SER A 1 228 ? -1.154 -5.991 15.229 1.00 97.00 228 SER A CA 1
ATOM 1644 C C . SER A 1 228 ? -2.258 -6.414 14.270 1.00 97.00 228 SER A C 1
ATOM 1646 O O . SER A 1 228 ? -3.442 -6.295 14.585 1.00 97.00 228 SER A O 1
ATOM 1648 N N . LEU A 1 229 ? -1.859 -6.884 13.092 1.00 97.62 229 LEU A N 1
ATOM 1649 C CA . LEU A 1 229 ? -2.750 -7.464 12.096 1.00 97.62 229 LEU A CA 1
ATOM 1650 C C . LEU A 1 229 ? -2.250 -8.875 11.808 1.00 97.62 229 LEU A C 1
ATOM 1652 O O . LEU A 1 229 ? -1.067 -9.056 11.515 1.00 97.62 229 LEU A O 1
ATOM 1656 N N . GLU A 1 230 ? -3.143 -9.853 11.874 1.00 97.31 230 GLU A N 1
ATOM 1657 C CA . GLU A 1 230 ? -2.831 -11.262 11.641 1.00 97.31 230 GLU A CA 1
ATOM 1658 C C . GLU A 1 230 ? -3.847 -11.890 10.695 1.00 97.31 230 GLU A C 1
ATOM 1660 O O . GLU A 1 230 ? -5.016 -11.514 10.687 1.00 97.31 230 GLU A O 1
ATOM 1665 N N . LEU A 1 231 ? -3.400 -12.851 9.887 1.00 96.25 231 LEU A N 1
ATOM 1666 C CA . LEU A 1 231 ? -4.270 -13.610 8.998 1.00 96.25 231 LEU A CA 1
ATOM 1667 C C . LEU A 1 231 ? -4.516 -14.974 9.643 1.00 96.25 231 LEU A C 1
ATOM 1669 O O . LEU A 1 231 ? -3.582 -15.761 9.786 1.00 96.25 231 LEU A O 1
ATOM 1673 N N . ARG A 1 232 ? -5.758 -15.244 10.049 1.00 95.25 232 ARG A N 1
ATOM 1674 C CA . ARG A 1 232 ? -6.184 -16.506 10.670 1.00 95.25 232 ARG A CA 1
ATOM 1675 C C . ARG A 1 232 ? -7.343 -17.077 9.870 1.00 95.25 232 ARG A C 1
ATOM 1677 O O . ARG A 1 232 ? -8.347 -16.392 9.705 1.00 95.25 232 ARG A O 1
ATOM 1684 N N . ASP A 1 233 ? -7.185 -18.285 9.335 1.00 92.50 233 ASP A N 1
ATOM 1685 C CA . ASP A 1 233 ? -8.217 -18.968 8.539 1.00 92.50 233 ASP A CA 1
ATOM 1686 C C . ASP A 1 233 ? -8.824 -18.060 7.449 1.00 92.50 233 ASP A C 1
ATOM 1688 O O . ASP A 1 233 ? -10.037 -17.888 7.345 1.00 92.50 233 ASP A O 1
ATOM 1692 N N . HIS A 1 234 ? -7.956 -17.398 6.670 1.00 90.00 234 HIS A N 1
ATOM 1693 C CA . HIS A 1 234 ? -8.315 -16.427 5.619 1.00 90.00 234 HIS A CA 1
ATOM 1694 C C . HIS A 1 234 ? -9.028 -15.148 6.095 1.00 90.00 234 HIS A C 1
ATOM 1696 O O . HIS A 1 234 ? -9.425 -14.319 5.277 1.00 90.00 234 HIS A O 1
ATOM 1702 N N . THR A 1 235 ? -9.147 -14.941 7.405 1.00 94.06 235 THR A N 1
ATOM 1703 C CA . THR A 1 235 ? -9.738 -13.746 8.007 1.00 94.06 235 THR A CA 1
ATOM 1704 C C . THR A 1 235 ? -8.655 -12.881 8.636 1.00 94.06 235 THR A C 1
ATOM 1706 O O . THR A 1 235 ? -7.794 -13.362 9.370 1.00 94.06 235 THR A O 1
ATOM 1709 N N . VAL A 1 236 ? -8.697 -11.579 8.364 1.00 97.00 236 VAL A N 1
ATOM 1710 C CA . VAL A 1 236 ? -7.827 -10.613 9.041 1.00 97.00 236 VAL A CA 1
ATOM 1711 C C . VAL A 1 236 ? -8.366 -10.383 10.446 1.00 97.00 236 VAL A C 1
ATOM 1713 O O . VAL A 1 236 ? -9.540 -10.060 10.607 1.00 97.00 236 VAL A O 1
ATOM 1716 N N . VAL A 1 237 ? -7.509 -10.518 11.449 1.00 98.00 237 VAL A N 1
ATOM 1717 C CA . VAL A 1 237 ? -7.774 -10.178 12.848 1.00 98.00 237 VAL A CA 1
ATOM 1718 C C . VAL A 1 237 ? -6.936 -8.959 13.207 1.00 98.00 237 VAL A C 1
ATOM 1720 O O . VAL A 1 237 ? -5.756 -8.894 12.863 1.00 98.00 237 VAL A O 1
ATOM 1723 N N . ALA A 1 238 ? -7.553 -7.987 13.877 1.00 98.06 238 ALA A N 1
ATOM 1724 C CA . ALA A 1 238 ? -6.881 -6.781 14.333 1.00 98.06 238 ALA A CA 1
ATOM 1725 C C . ALA A 1 238 ? -6.865 -6.705 15.863 1.00 98.06 238 ALA A C 1
ATOM 1727 O O . ALA A 1 238 ? -7.915 -6.645 16.507 1.00 98.06 238 ALA A O 1
ATOM 1728 N N . ASP A 1 239 ? -5.669 -6.628 16.434 1.00 97.88 239 ASP A N 1
ATOM 1729 C CA . ASP A 1 239 ? -5.447 -6.367 17.852 1.00 97.88 239 ASP A CA 1
ATOM 1730 C C . ASP A 1 239 ? -4.909 -4.943 18.015 1.00 97.88 239 ASP A C 1
ATOM 1732 O O . ASP A 1 239 ? -3.854 -4.586 17.485 1.00 97.88 239 ASP A O 1
ATOM 1736 N N . VAL A 1 240 ? -5.651 -4.105 18.737 1.00 97.00 240 VAL A N 1
ATOM 1737 C CA . VAL A 1 240 ? -5.331 -2.688 18.937 1.00 97.00 240 VAL A CA 1
ATOM 1738 C C . VAL A 1 240 ? -5.064 -2.438 20.409 1.00 97.00 240 VAL A C 1
ATOM 1740 O O . VAL A 1 240 ? -5.941 -2.658 21.236 1.00 97.00 240 VAL A O 1
ATOM 1743 N N . THR A 1 241 ? -3.891 -1.913 20.744 1.00 95.12 241 THR A N 1
ATOM 1744 C CA . THR A 1 241 ? -3.543 -1.550 22.122 1.00 95.12 241 THR A CA 1
ATOM 1745 C C . THR A 1 241 ? -3.613 -0.039 22.302 1.00 95.12 241 THR A C 1
ATOM 1747 O O . THR A 1 241 ? -2.909 0.706 21.619 1.00 95.12 241 THR A O 1
ATOM 1750 N N . VAL A 1 242 ? -4.435 0.427 23.242 1.00 92.62 242 VAL A N 1
ATOM 1751 C CA . VAL A 1 242 ? -4.597 1.848 23.599 1.00 92.62 242 VAL A CA 1
ATOM 1752 C C . VAL A 1 242 ? -4.008 2.147 24.979 1.00 92.62 242 VAL A C 1
ATOM 1754 O O . VAL A 1 242 ? -3.923 1.262 25.830 1.00 92.62 242 VAL A O 1
ATOM 1757 N N . ALA A 1 243 ? -3.586 3.394 25.206 1.00 88.62 243 ALA A N 1
ATOM 1758 C CA . ALA A 1 243 ? -2.907 3.781 26.449 1.00 88.62 243 ALA A CA 1
ATOM 1759 C C . ALA A 1 243 ? -3.852 4.063 27.632 1.00 88.62 243 ALA A C 1
ATOM 1761 O O . ALA A 1 243 ? -3.390 4.160 28.762 1.00 88.62 243 ALA A O 1
ATOM 1762 N N . ALA A 1 244 ? -5.154 4.217 27.382 1.00 86.88 244 ALA A N 1
ATOM 1763 C CA . ALA A 1 244 ? -6.170 4.429 28.410 1.00 86.88 244 ALA A CA 1
ATOM 1764 C C . ALA A 1 244 ? -7.265 3.367 28.296 1.00 86.88 244 ALA A C 1
ATOM 1766 O O . ALA A 1 244 ? -7.505 2.837 27.209 1.00 86.88 244 ALA A O 1
ATOM 1767 N N . ALA A 1 245 ? -7.907 3.028 29.415 1.00 89.88 245 ALA A N 1
ATOM 1768 C CA . ALA A 1 245 ? -8.979 2.040 29.425 1.00 89.88 245 ALA A CA 1
ATOM 1769 C C . ALA A 1 245 ? -10.104 2.498 28.473 1.00 89.88 245 ALA A C 1
ATOM 1771 O O . ALA A 1 245 ? -10.660 3.582 28.672 1.00 89.88 245 ALA A O 1
ATOM 1772 N N . PRO A 1 246 ? -10.429 1.725 27.421 1.00 90.12 246 PRO A N 1
ATOM 1773 C CA . PRO A 1 246 ? -11.348 2.188 26.393 1.00 90.12 246 PRO A CA 1
ATOM 1774 C C . PRO A 1 246 ? -12.775 2.280 26.939 1.00 90.12 246 PRO A C 1
ATOM 1776 O O . PRO A 1 246 ? -13.307 1.322 27.499 1.00 90.12 246 PRO A O 1
ATOM 1779 N N . SER A 1 247 ? -13.427 3.422 26.718 1.00 92.69 247 SER A N 1
ATOM 1780 C CA . SER A 1 247 ? -14.873 3.550 26.920 1.00 92.69 247 SER A CA 1
ATOM 1781 C C . SER A 1 247 ? -15.651 2.765 25.850 1.00 92.69 247 SER A C 1
ATOM 1783 O O . SER A 1 247 ? -15.108 2.420 24.796 1.00 92.69 247 SER A O 1
ATOM 1785 N N . ALA A 1 248 ? -16.953 2.536 26.056 1.00 94.00 248 ALA A N 1
ATOM 1786 C CA . ALA A 1 248 ? -17.816 1.927 25.034 1.00 94.00 248 ALA A CA 1
ATOM 1787 C C . ALA A 1 248 ? -17.828 2.734 23.715 1.00 94.00 248 ALA A C 1
ATOM 1789 O O . ALA A 1 248 ? -17.842 2.163 22.617 1.00 94.00 248 ALA A O 1
ATOM 1790 N N . THR A 1 249 ? -17.758 4.065 23.820 1.00 92.62 249 THR A N 1
ATOM 1791 C CA . THR A 1 249 ? -17.647 4.980 22.677 1.00 92.62 249 THR A CA 1
ATOM 1792 C C . THR A 1 249 ? -16.313 4.800 21.956 1.00 92.62 249 THR A C 1
ATOM 1794 O O . THR A 1 249 ? -16.296 4.653 20.733 1.00 92.62 249 THR A O 1
ATOM 1797 N N . THR A 1 250 ? -15.203 4.741 22.702 1.00 92.06 250 THR A N 1
ATOM 1798 C CA . THR A 1 250 ? -13.858 4.491 22.159 1.00 92.06 250 THR A CA 1
ATOM 1799 C C . THR A 1 250 ? -13.825 3.151 21.423 1.00 92.06 250 THR A C 1
ATOM 1801 O O . THR A 1 250 ? -13.387 3.097 20.277 1.00 92.06 250 THR A O 1
ATOM 1804 N N . TYR A 1 251 ? -14.371 2.088 22.023 1.00 94.88 251 TYR A N 1
ATOM 1805 C CA . TYR A 1 251 ? -14.427 0.758 21.414 1.00 94.88 251 TYR A CA 1
ATOM 1806 C C . TYR A 1 251 ? -15.206 0.758 20.091 1.00 94.88 251 TYR A C 1
ATOM 1808 O O . TYR A 1 251 ? -14.707 0.281 19.071 1.00 94.88 251 TYR A O 1
ATOM 1816 N N . THR A 1 252 ? -16.402 1.351 20.077 1.00 95.50 252 THR A N 1
ATOM 1817 C CA . THR A 1 252 ? -17.232 1.451 18.865 1.00 95.50 252 THR A CA 1
ATOM 1818 C C . THR A 1 252 ? -16.511 2.228 17.766 1.00 95.50 252 THR A C 1
ATOM 1820 O O . THR A 1 252 ? -16.469 1.786 16.618 1.00 95.50 252 THR A O 1
ATOM 1823 N N . ARG A 1 253 ? -15.882 3.355 18.118 1.00 95.25 253 ARG A N 1
ATOM 1824 C CA . ARG A 1 253 ? -15.149 4.185 17.161 1.00 95.25 253 ARG A CA 1
ATOM 1825 C C . ARG A 1 253 ? -13.943 3.449 16.583 1.00 95.25 253 ARG A C 1
ATOM 1827 O O . ARG A 1 253 ? -13.808 3.416 15.364 1.00 95.25 253 ARG A O 1
ATOM 1834 N N . VAL A 1 254 ? -13.124 2.822 17.432 1.00 95.44 254 VAL A N 1
ATOM 1835 C CA . VAL A 1 254 ? -11.957 2.014 17.033 1.00 95.44 254 VAL A CA 1
ATOM 1836 C C . VAL A 1 254 ? -12.369 0.919 16.050 1.00 95.44 254 VAL A C 1
ATOM 1838 O O . VAL A 1 254 ? -11.787 0.818 14.974 1.00 95.44 254 VAL A O 1
ATOM 1841 N N . ARG A 1 255 ? -13.421 0.150 16.354 1.00 96.69 255 ARG A N 1
ATOM 1842 C CA . ARG A 1 255 ? -13.909 -0.914 15.461 1.00 96.69 255 ARG A CA 1
ATOM 1843 C C . ARG A 1 255 ? -14.308 -0.393 14.090 1.00 96.69 255 ARG A C 1
ATOM 1845 O O . ARG A 1 255 ? -13.905 -0.968 13.081 1.00 96.69 255 ARG A O 1
ATOM 1852 N N . THR A 1 256 ? -15.089 0.683 14.056 1.00 97.12 256 THR A N 1
ATOM 1853 C CA . THR A 1 256 ? -15.562 1.279 12.805 1.00 97.12 256 THR A CA 1
ATOM 1854 C C . THR A 1 256 ? -14.396 1.745 11.941 1.00 97.12 256 THR A C 1
ATOM 1856 O O . THR A 1 256 ? -14.350 1.418 10.757 1.00 97.12 256 THR A O 1
ATOM 1859 N N . VAL A 1 257 ? -13.420 2.453 12.521 1.00 96.88 257 VAL A N 1
ATOM 1860 C CA . VAL A 1 257 ? -12.306 3.008 11.736 1.00 96.88 257 VAL A CA 1
ATOM 1861 C C . VAL A 1 257 ? -11.297 1.951 11.299 1.00 96.88 257 VAL A C 1
ATOM 1863 O O . VAL A 1 257 ? -10.804 2.040 10.181 1.00 96.88 257 VAL A O 1
ATOM 1866 N N . VAL A 1 258 ? -11.034 0.924 12.117 1.00 97.00 258 VAL A N 1
ATOM 1867 C CA . VAL A 1 258 ? -10.170 -0.207 11.725 1.00 97.00 258 VAL A CA 1
ATOM 1868 C C . VAL A 1 258 ? -10.771 -0.936 10.527 1.00 97.00 258 VAL A C 1
ATOM 1870 O O . VAL A 1 258 ? -10.084 -1.160 9.535 1.00 97.00 258 VAL A O 1
ATOM 1873 N N . ARG A 1 259 ? -12.068 -1.259 10.585 1.00 97.50 259 ARG A N 1
ATOM 1874 C CA . ARG A 1 259 ? -12.769 -1.948 9.494 1.00 97.50 259 ARG A CA 1
ATOM 1875 C C . ARG A 1 259 ? -12.789 -1.119 8.216 1.00 97.50 259 ARG A C 1
ATOM 1877 O O . ARG A 1 259 ? -12.444 -1.637 7.162 1.00 97.50 259 ARG A O 1
ATOM 1884 N N . ALA A 1 260 ? -13.120 0.168 8.319 1.00 96.50 260 ALA A N 1
ATOM 1885 C CA . ALA A 1 260 ? -13.100 1.072 7.172 1.00 96.50 260 ALA A CA 1
ATOM 1886 C C . ALA A 1 260 ? -11.694 1.187 6.554 1.00 96.50 260 ALA A C 1
ATOM 1888 O O . ALA A 1 260 ? -11.551 1.132 5.336 1.00 96.50 260 ALA A O 1
ATOM 1889 N N . ALA A 1 261 ? -10.643 1.280 7.376 1.00 95.50 261 ALA A N 1
ATOM 1890 C CA . ALA A 1 261 ? -9.261 1.350 6.898 1.00 95.50 261 ALA A CA 1
ATOM 1891 C C . ALA A 1 261 ? -8.790 0.060 6.200 1.00 95.50 261 ALA A C 1
ATOM 1893 O O . ALA A 1 261 ? -7.903 0.119 5.348 1.00 95.50 261 ALA A O 1
ATOM 1894 N N . LEU A 1 262 ? -9.381 -1.090 6.544 1.00 96.00 262 LEU A N 1
ATOM 1895 C CA . LEU A 1 262 ? -9.084 -2.387 5.934 1.00 96.00 262 LEU A CA 1
ATOM 1896 C C . LEU A 1 262 ? -9.890 -2.677 4.660 1.00 96.00 262 LEU A C 1
ATOM 1898 O O . LEU A 1 262 ? -9.589 -3.653 3.974 1.00 96.00 262 LEU A O 1
ATOM 1902 N N . ALA A 1 263 ? -10.862 -1.829 4.308 1.00 94.31 263 ALA A N 1
ATOM 1903 C CA . ALA A 1 263 ? -11.772 -2.073 3.189 1.00 94.31 263 ALA A CA 1
ATOM 1904 C C . ALA A 1 263 ? -11.076 -2.266 1.838 1.00 94.31 263 ALA A C 1
ATOM 1906 O O . ALA A 1 263 ? -11.536 -3.054 1.017 1.00 94.31 263 ALA A O 1
ATOM 1907 N N . ARG A 1 264 ? -9.935 -1.602 1.639 1.00 90.25 264 ARG A N 1
ATOM 1908 C CA . ARG A 1 264 ? -9.124 -1.717 0.420 1.00 90.25 264 ARG A CA 1
ATOM 1909 C C . ARG A 1 264 ? -8.237 -2.960 0.351 1.00 90.25 264 ARG A C 1
ATOM 1911 O O . ARG A 1 264 ? -7.698 -3.248 -0.705 1.00 90.25 264 ARG A O 1
ATOM 1918 N N . PHE A 1 265 ? -8.044 -3.667 1.463 1.00 91.56 265 PHE A N 1
ATOM 1919 C CA . PHE A 1 265 ? -7.098 -4.785 1.531 1.00 91.56 265 PHE A CA 1
ATOM 1920 C C . PHE A 1 265 ? -7.777 -6.149 1.614 1.00 91.56 265 PHE A C 1
ATOM 1922 O O . PHE A 1 265 ? -7.158 -7.169 1.327 1.00 91.56 265 PHE A O 1
ATOM 1929 N N . THR A 1 266 ? -9.035 -6.202 2.049 1.00 93.25 266 THR A N 1
ATOM 1930 C CA . THR A 1 266 ? -9.764 -7.464 2.146 1.00 93.25 266 THR A CA 1
ATOM 1931 C C . THR A 1 266 ? -11.254 -7.264 1.892 1.00 93.25 266 THR A C 1
ATOM 1933 O O . THR A 1 266 ? -11.859 -6.371 2.486 1.00 93.25 266 THR A O 1
ATOM 1936 N N . PRO A 1 267 ? -11.899 -8.118 1.077 1.00 92.38 267 PRO A N 1
ATOM 1937 C CA . PRO A 1 267 ? -13.349 -8.064 0.892 1.00 92.38 267 PRO A CA 1
ATOM 1938 C C . PRO A 1 267 ? -14.116 -8.419 2.178 1.00 92.38 267 PRO A C 1
ATOM 1940 O O . PRO A 1 267 ? -15.263 -8.013 2.347 1.00 92.38 267 PRO A O 1
ATOM 1943 N N . ALA A 1 268 ? -13.482 -9.123 3.123 1.00 94.19 268 ALA A N 1
ATOM 1944 C CA . ALA A 1 268 ? -14.071 -9.494 4.410 1.00 94.19 268 ALA A CA 1
ATOM 1945 C C . ALA A 1 268 ? -14.004 -8.369 5.465 1.00 94.19 268 ALA A C 1
ATOM 1947 O O . ALA A 1 268 ? -14.333 -8.595 6.633 1.00 94.19 268 ALA A O 1
ATOM 1948 N N . TRP A 1 269 ? -13.608 -7.149 5.079 1.00 95.56 269 TRP A N 1
ATOM 1949 C CA . TRP A 1 269 ? -13.427 -6.009 5.984 1.00 95.56 269 TRP A CA 1
ATOM 1950 C C . TRP A 1 269 ? -14.606 -5.715 6.933 1.00 95.56 269 TRP A C 1
ATOM 1952 O O . TRP A 1 269 ? -14.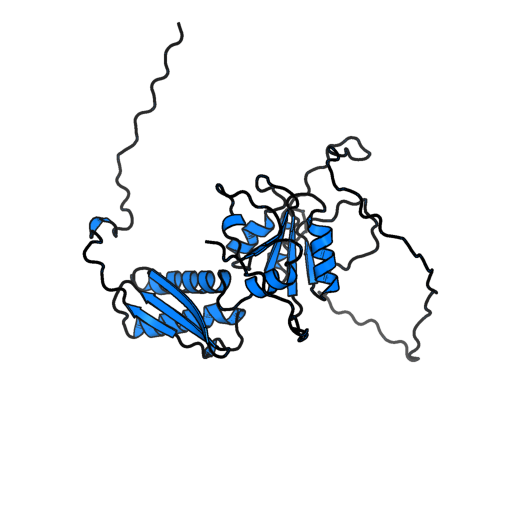330 -5.364 8.087 1.00 95.56 269 TRP A O 1
ATOM 1962 N N . PRO A 1 270 ? -15.901 -5.888 6.563 1.00 96.44 270 PRO A N 1
ATOM 1963 C CA . PRO A 1 270 ? -17.000 -5.596 7.487 1.00 96.44 270 PRO A CA 1
ATOM 1964 C C . PRO A 1 270 ? -17.002 -6.532 8.702 1.00 96.44 270 PRO A C 1
ATOM 1966 O O . PRO A 1 270 ? -17.498 -6.176 9.777 1.00 96.44 270 PRO A O 1
ATOM 1969 N N . TYR A 1 271 ? -16.426 -7.723 8.534 1.00 96.00 271 TYR A N 1
ATOM 1970 C CA . TYR A 1 271 ? -16.451 -8.818 9.495 1.00 96.00 271 TYR A CA 1
ATOM 1971 C C . TYR A 1 271 ? -15.148 -8.978 10.272 1.00 96.00 271 TYR A C 1
ATOM 1973 O O . TYR A 1 271 ? -15.113 -9.796 11.187 1.00 96.00 271 TYR A O 1
ATOM 1981 N N . VAL A 1 272 ? -14.121 -8.169 9.983 1.00 97.38 272 VAL A N 1
ATOM 1982 C CA . VAL A 1 272 ? -12.834 -8.211 10.692 1.00 97.38 272 VAL A CA 1
ATOM 1983 C C . VAL A 1 272 ? -13.070 -8.170 12.209 1.00 97.38 272 VAL A C 1
ATOM 1985 O O . VAL A 1 272 ? -13.695 -7.214 12.714 1.00 97.38 272 VAL A O 1
ATOM 1988 N N . PRO A 1 273 ? -12.630 -9.208 12.947 1.00 97.94 273 PRO A N 1
ATOM 1989 C CA . PRO A 1 273 ? -12.590 -9.184 14.396 1.00 97.94 273 PRO A CA 1
ATOM 1990 C C . PRO A 1 273 ? -11.595 -8.120 14.852 1.00 97.94 273 PRO A C 1
ATOM 1992 O O . PRO A 1 273 ? -10.469 -8.054 14.363 1.00 97.94 273 PRO A O 1
ATOM 1995 N N . VAL A 1 274 ? -12.032 -7.273 15.782 1.00 97.88 274 VAL A N 1
ATOM 1996 C CA . VAL A 1 274 ? -11.203 -6.208 16.348 1.00 97.88 274 VAL A CA 1
ATOM 1997 C C . VAL A 1 274 ? -11.239 -6.336 17.862 1.00 97.88 274 VAL A C 1
ATOM 1999 O O . VAL A 1 274 ? -12.287 -6.128 18.485 1.00 97.88 274 VAL A O 1
ATOM 2002 N N . THR A 1 275 ? -10.091 -6.661 18.442 1.00 97.31 275 THR A N 1
ATOM 2003 C CA . THR A 1 275 ? -9.895 -6.721 19.890 1.00 97.31 275 THR A CA 1
ATOM 2004 C C . THR A 1 275 ? -9.164 -5.462 20.329 1.00 97.31 275 THR A C 1
ATOM 2006 O O . THR A 1 275 ? -8.169 -5.072 19.719 1.00 97.31 275 THR A O 1
ATOM 2009 N N . VAL A 1 276 ? -9.668 -4.799 21.370 1.00 96.12 276 VAL A N 1
ATOM 2010 C CA . VAL A 1 276 ? -9.045 -3.587 21.913 1.00 96.12 276 VAL A CA 1
ATOM 2011 C C . VAL A 1 276 ? -8.502 -3.897 23.296 1.00 96.12 276 VAL A C 1
ATOM 2013 O O . VAL A 1 276 ? -9.262 -4.205 24.213 1.00 96.12 276 VAL A O 1
ATOM 2016 N N . HIS A 1 277 ? -7.187 -3.804 23.426 1.00 94.88 277 HIS A N 1
ATOM 2017 C CA . HIS A 1 277 ? -6.439 -4.022 24.651 1.00 94.88 277 HIS A CA 1
ATOM 2018 C C . HIS A 1 277 ? -6.085 -2.682 25.289 1.00 94.88 277 HIS A C 1
ATOM 2020 O O . HIS A 1 277 ? -5.834 -1.691 24.603 1.00 94.88 277 HIS A O 1
ATOM 2026 N N . HIS A 1 278 ? -6.018 -2.659 26.613 1.00 93.38 278 HIS A N 1
ATOM 2027 C CA . HIS A 1 278 ? -5.465 -1.540 27.363 1.00 93.38 278 HIS A CA 1
ATOM 2028 C C . HIS A 1 278 ? -4.027 -1.875 27.756 1.00 93.38 278 HIS A C 1
ATOM 2030 O O . HIS A 1 278 ? -3.798 -2.888 28.419 1.00 93.38 278 HIS A O 1
ATOM 2036 N N . ALA A 1 279 ? -3.065 -1.036 27.367 1.00 90.56 279 ALA A N 1
ATOM 2037 C CA . ALA A 1 279 ? -1.713 -1.136 27.898 1.00 90.56 279 ALA A CA 1
ATOM 2038 C C . ALA A 1 279 ? -1.737 -0.679 29.364 1.00 90.56 279 ALA A C 1
ATOM 2040 O O . ALA A 1 279 ? -2.029 0.493 29.608 1.00 90.56 279 ALA A O 1
ATOM 2041 N N . PRO A 1 280 ? -1.435 -1.548 30.348 1.00 83.19 280 PRO A N 1
ATOM 2042 C CA . PRO A 1 280 ? -1.278 -1.080 31.715 1.00 83.19 280 PRO A CA 1
ATOM 2043 C C . PRO A 1 280 ? -0.171 -0.022 31.736 1.00 83.19 280 PRO A C 1
ATOM 2045 O O . PRO A 1 280 ? 0.868 -0.197 31.096 1.00 83.19 280 PRO A O 1
ATOM 2048 N N . ALA A 1 281 ? -0.402 1.084 32.446 1.00 77.38 281 ALA A N 1
ATOM 2049 C CA . ALA A 1 281 ? 0.607 2.121 32.598 1.00 77.38 281 ALA A CA 1
ATOM 2050 C C . ALA A 1 281 ? 1.888 1.477 33.144 1.00 77.38 281 ALA A C 1
ATOM 2052 O O . ALA A 1 281 ? 1.881 0.907 34.236 1.00 77.38 281 ALA A O 1
ATOM 2053 N N . HIS A 1 282 ? 2.971 1.519 32.364 1.00 76.50 282 HIS A N 1
ATOM 2054 C CA . HIS A 1 282 ? 4.242 0.981 32.823 1.00 76.50 282 HIS A CA 1
ATOM 2055 C C . HIS A 1 282 ? 4.698 1.842 34.013 1.00 76.50 282 HIS A C 1
ATOM 2057 O O . HIS A 1 282 ? 4.821 3.059 33.832 1.00 76.50 282 HIS A O 1
ATOM 2063 N N . PRO A 1 283 ? 4.944 1.261 35.203 1.00 77.06 283 PRO A N 1
ATOM 2064 C CA . PRO A 1 283 ? 5.226 2.021 36.426 1.00 77.06 283 PRO A CA 1
ATOM 2065 C C . PRO A 1 283 ? 6.429 2.964 36.271 1.00 77.06 283 PRO A C 1
ATOM 2067 O O . PRO A 1 283 ? 6.446 4.047 36.845 1.00 77.06 283 PRO A O 1
ATOM 2070 N N . ASP A 1 284 ? 7.378 2.598 35.406 1.00 75.25 284 ASP A N 1
ATOM 2071 C CA . ASP A 1 284 ? 8.580 3.390 35.121 1.00 75.25 284 ASP A CA 1
ATOM 2072 C C . ASP A 1 284 ? 8.445 4.404 33.971 1.00 75.25 284 ASP A C 1
ATOM 2074 O O . ASP A 1 284 ? 9.457 4.941 33.527 1.00 75.25 284 ASP A O 1
ATOM 2078 N N . THR A 1 285 ? 7.246 4.685 33.445 1.00 62.84 285 THR A N 1
ATOM 2079 C CA . THR A 1 285 ? 7.083 5.804 32.496 1.00 62.84 285 THR A CA 1
ATOM 2080 C C . THR A 1 285 ? 6.928 7.093 33.301 1.00 62.84 285 THR A C 1
ATOM 2082 O O . THR A 1 285 ? 5.831 7.360 33.796 1.00 62.84 285 THR A O 1
ATOM 2085 N N . PRO A 1 286 ? 7.980 7.919 33.476 1.00 62.22 286 PRO A N 1
ATOM 2086 C CA . PRO A 1 286 ? 7.851 9.140 34.252 1.00 62.22 286 PRO A CA 1
ATOM 2087 C C . PRO A 1 286 ? 6.795 10.042 33.605 1.00 62.22 286 PRO A C 1
ATOM 2089 O O . PRO A 1 286 ? 6.875 10.361 32.414 1.00 62.22 286 PRO A O 1
ATOM 2092 N N . ALA A 1 287 ? 5.832 10.498 34.410 1.00 57.81 287 ALA A N 1
ATOM 2093 C CA . ALA A 1 287 ? 4.732 11.377 33.999 1.00 57.81 287 ALA A CA 1
ATOM 2094 C C . ALA A 1 287 ? 5.196 12.667 33.282 1.00 57.81 287 ALA A C 1
ATOM 2096 O O . ALA A 1 287 ? 4.411 13.341 32.617 1.00 57.81 287 ALA A O 1
ATOM 2097 N N . SER A 1 288 ? 6.484 13.007 33.372 1.00 50.97 288 SER A N 1
ATOM 2098 C CA . SER A 1 288 ? 7.097 14.168 32.731 1.00 50.97 288 SER A CA 1
ATOM 2099 C C . SER A 1 288 ? 7.301 14.045 31.214 1.00 50.97 288 SER A C 1
ATOM 2101 O O . SER A 1 288 ? 7.493 15.075 30.573 1.00 50.97 288 SER A O 1
ATOM 2103 N N . ARG A 1 289 ? 7.229 12.847 30.605 1.00 54.62 289 ARG A N 1
ATOM 2104 C CA . ARG A 1 289 ? 7.423 12.677 29.143 1.00 54.62 289 ARG A CA 1
ATOM 2105 C C . ARG A 1 289 ? 6.147 12.735 28.296 1.00 54.62 289 ARG A C 1
ATOM 2107 O O . ARG A 1 289 ? 6.247 12.726 27.075 1.00 54.62 289 ARG A O 1
ATOM 2114 N N . LEU A 1 290 ? 4.967 12.822 28.911 1.00 49.19 290 LEU A N 1
ATOM 2115 C CA . LEU A 1 290 ? 3.677 12.832 28.202 1.00 49.19 290 LEU A CA 1
ATOM 2116 C C . LEU A 1 290 ? 3.039 14.224 28.067 1.00 49.19 290 LEU A C 1
ATOM 2118 O O . LEU A 1 290 ? 1.913 14.326 27.587 1.00 49.19 290 LEU A O 1
ATOM 2122 N N . ARG A 1 291 ? 3.730 15.313 28.438 1.00 42.38 291 ARG A N 1
ATOM 2123 C CA . ARG A 1 291 ? 3.257 16.656 28.071 1.00 42.38 291 ARG A CA 1
ATOM 2124 C C . ARG A 1 291 ? 3.546 16.913 26.586 1.00 42.38 291 ARG A C 1
ATOM 2126 O O . ARG A 1 291 ? 4.721 16.943 26.216 1.00 42.38 291 ARG A O 1
ATOM 2133 N N . PRO A 1 292 ? 2.525 17.154 25.741 1.00 44.31 292 PRO A N 1
ATOM 2134 C CA . PRO A 1 292 ? 2.739 17.717 24.415 1.00 44.31 292 PRO A CA 1
ATOM 2135 C C . PRO A 1 292 ? 3.410 19.075 24.611 1.00 44.31 292 PRO A C 1
ATOM 2137 O O . PRO A 1 292 ? 2.967 19.856 25.454 1.00 44.31 292 PRO A O 1
ATOM 2140 N N . GLY A 1 293 ? 4.510 19.315 23.902 1.00 43.50 293 GLY A N 1
ATOM 2141 C CA . GLY A 1 293 ? 5.386 20.464 24.100 1.00 43.50 293 GLY A CA 1
ATOM 2142 C C . GLY A 1 293 ? 4.642 21.795 24.219 1.00 43.50 293 GLY A C 1
ATOM 2143 O O . GLY A 1 293 ? 4.323 22.432 23.221 1.00 43.50 293 GLY A O 1
ATOM 2144 N N . ALA A 1 294 ? 4.475 22.272 25.452 1.00 41.06 294 ALA A N 1
ATOM 2145 C CA . ALA A 1 294 ? 4.596 23.694 25.701 1.00 41.06 294 ALA A CA 1
ATOM 2146 C C . ALA A 1 294 ? 6.060 24.019 25.394 1.00 41.06 294 ALA A C 1
ATOM 2148 O O . ALA A 1 294 ? 6.953 23.573 26.116 1.00 41.06 294 ALA A O 1
ATOM 2149 N N . ALA A 1 295 ? 6.302 24.685 24.264 1.00 41.88 295 ALA A N 1
ATOM 2150 C CA . ALA A 1 295 ? 7.620 25.158 23.876 1.00 41.88 295 ALA A CA 1
ATOM 2151 C C . ALA A 1 295 ? 8.271 25.840 25.086 1.00 41.88 295 ALA A C 1
ATOM 2153 O O . ALA A 1 295 ? 7.760 26.850 25.559 1.00 41.88 295 ALA A O 1
ATOM 2154 N N . GLN A 1 296 ? 9.357 25.268 25.615 1.00 44.66 296 GLN A N 1
ATOM 2155 C CA . GLN A 1 296 ? 10.210 25.971 26.567 1.00 44.66 296 GLN A CA 1
ATOM 2156 C C . GLN A 1 296 ? 10.911 27.089 25.788 1.00 44.66 296 GLN A C 1
ATOM 2158 O O . GLN A 1 296 ? 11.730 26.789 24.913 1.00 44.66 296 GLN A O 1
ATOM 2163 N N . PRO A 1 297 ? 10.607 28.371 26.048 1.00 47.66 297 PRO A N 1
ATOM 2164 C CA . PRO A 1 297 ? 11.384 29.451 25.484 1.00 47.66 297 PRO A CA 1
ATOM 2165 C C . PRO A 1 297 ? 12.686 29.526 26.283 1.00 47.66 297 PRO A C 1
ATOM 2167 O O . PRO A 1 297 ? 12.678 29.882 27.457 1.00 47.66 297 PRO A O 1
ATOM 2170 N N . GLY A 1 298 ? 13.805 29.180 25.653 1.00 51.44 298 GLY A N 1
ATOM 2171 C CA . GLY A 1 298 ? 15.126 29.491 26.197 1.00 51.44 298 GLY A CA 1
ATOM 2172 C C . GLY A 1 298 ? 16.022 28.284 26.416 1.00 51.44 298 GLY A C 1
ATOM 2173 O O . GLY A 1 298 ? 16.257 27.870 27.540 1.00 51.44 298 GLY A O 1
ATOM 2174 N N . ASN A 1 299 ? 16.591 27.773 25.329 1.00 49.12 299 ASN A N 1
ATOM 2175 C CA . ASN A 1 299 ? 17.979 27.318 25.340 1.00 49.12 299 ASN A CA 1
ATOM 2176 C C . ASN A 1 299 ? 18.510 27.385 23.910 1.00 49.12 299 ASN A C 1
ATOM 2178 O O . ASN A 1 299 ? 18.563 26.399 23.179 1.00 49.12 299 ASN A O 1
ATOM 2182 N N . ARG A 1 300 ? 18.830 28.609 23.483 1.00 49.50 300 ARG A N 1
ATOM 2183 C CA . ARG A 1 300 ? 19.580 28.851 22.253 1.00 49.50 300 ARG A CA 1
ATOM 2184 C C . ARG A 1 300 ? 21.063 28.751 22.636 1.00 49.50 300 ARG A C 1
ATOM 2186 O O . ARG A 1 300 ? 21.513 29.608 23.395 1.00 49.50 300 ARG A O 1
ATOM 2193 N N . PRO A 1 301 ? 21.812 27.724 22.201 1.00 54.91 301 PRO A N 1
ATOM 2194 C CA . PRO A 1 301 ? 23.250 27.689 22.433 1.00 54.91 301 PRO A CA 1
ATOM 2195 C C . PRO A 1 301 ? 23.899 28.899 21.754 1.00 54.91 301 PRO A C 1
ATOM 2197 O O . PRO A 1 301 ? 23.518 29.281 20.643 1.00 54.91 301 PRO A O 1
ATOM 2200 N N . ALA A 1 302 ? 24.836 29.533 22.460 1.00 62.38 302 ALA A N 1
ATOM 2201 C CA . ALA A 1 30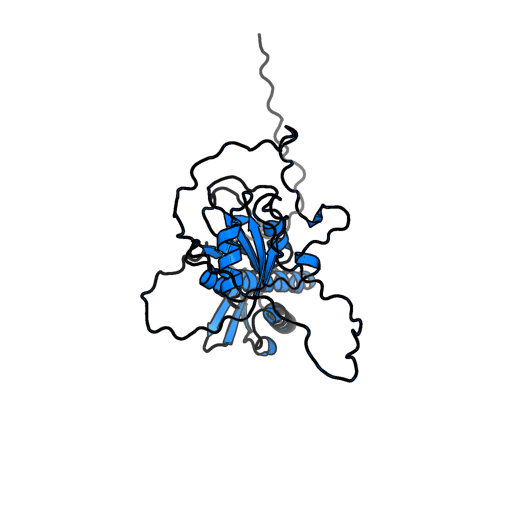2 ? 25.588 30.668 21.949 1.00 62.38 302 ALA A CA 1
ATOM 2202 C C . ALA A 1 302 ? 26.310 30.280 20.642 1.00 62.38 302 ALA A C 1
ATOM 2204 O O . ALA A 1 302 ? 26.818 29.159 20.541 1.00 62.38 302 ALA A O 1
ATOM 2205 N N . PRO A 1 303 ? 26.351 31.170 19.634 1.00 66.38 303 PRO A N 1
ATOM 2206 C CA . PRO A 1 303 ? 27.081 30.901 18.404 1.00 66.38 303 PRO A CA 1
ATOM 2207 C C . PRO A 1 303 ? 28.577 30.719 18.710 1.00 66.38 303 PRO A C 1
ATOM 2209 O O . PRO A 1 303 ? 29.109 31.436 19.561 1.00 66.38 303 PRO A O 1
ATOM 2212 N N . PRO A 1 304 ? 29.269 29.788 18.029 1.00 66.00 304 PRO A N 1
ATOM 2213 C CA . PRO A 1 304 ? 30.704 29.628 18.196 1.00 66.00 304 PRO A CA 1
ATOM 2214 C C . PRO A 1 304 ? 31.419 30.912 17.765 1.00 66.00 304 PRO A C 1
ATOM 2216 O O . PRO A 1 304 ? 31.198 31.434 16.668 1.00 66.00 304 PRO A O 1
ATOM 2219 N N . THR A 1 305 ? 32.276 31.425 18.642 1.00 74.25 305 THR A N 1
ATOM 2220 C CA . THR A 1 305 ? 33.210 32.508 18.342 1.00 74.25 305 THR A CA 1
ATOM 2221 C C . THR A 1 305 ? 34.158 32.060 17.230 1.00 74.25 305 THR A C 1
ATOM 2223 O O . THR A 1 305 ? 34.791 31.008 17.319 1.00 74.25 305 THR A O 1
ATOM 2226 N N . ARG A 1 306 ? 34.235 32.846 16.149 1.00 66.62 306 ARG A N 1
ATOM 2227 C CA . ARG A 1 306 ? 35.229 32.639 15.088 1.00 66.62 306 ARG A CA 1
ATOM 2228 C C . ARG A 1 306 ? 36.633 32.859 15.668 1.00 66.62 306 ARG A C 1
ATOM 2230 O O . ARG A 1 306 ? 36.818 33.861 16.355 1.00 66.62 306 ARG A O 1
ATOM 2237 N N . PRO A 1 307 ? 37.613 31.989 15.377 1.00 67.56 307 PRO A N 1
ATOM 2238 C CA . PRO A 1 307 ? 39.007 32.302 15.647 1.00 67.56 307 PRO A CA 1
ATOM 2239 C C . PRO A 1 307 ? 39.455 33.446 14.726 1.00 67.56 307 PRO A C 1
ATOM 2241 O O . PRO A 1 307 ? 39.231 33.399 13.514 1.00 67.56 307 PRO A O 1
ATOM 2244 N N . GLU A 1 308 ? 40.053 34.480 15.316 1.00 61.16 308 GLU A N 1
ATOM 2245 C CA . GLU A 1 308 ? 40.800 35.503 14.586 1.00 61.16 308 GLU A CA 1
ATOM 2246 C C . GLU A 1 308 ? 42.014 34.846 13.917 1.00 61.16 308 GLU A C 1
ATOM 2248 O O . GLU A 1 308 ? 42.743 34.071 14.539 1.00 61.16 308 GLU A O 1
ATOM 2253 N N . VAL A 1 309 ? 42.186 35.119 12.625 1.00 64.94 309 VAL A N 1
ATOM 2254 C CA . VAL A 1 309 ? 43.354 34.700 11.845 1.00 64.94 309 VAL A CA 1
ATOM 2255 C C . VAL A 1 309 ? 44.409 35.810 11.972 1.00 64.94 309 VAL A C 1
ATOM 2257 O O . VAL A 1 309 ? 44.036 36.968 11.770 1.00 64.94 309 VAL A O 1
ATOM 2260 N N . PRO A 1 310 ? 45.666 35.487 12.334 1.00 73.56 310 PRO A N 1
ATOM 2261 C CA . PRO A 1 310 ? 46.762 36.454 12.430 1.00 73.56 310 PRO A CA 1
ATOM 2262 C C . PRO A 1 310 ? 47.224 36.990 11.069 1.00 73.56 310 PRO A C 1
ATOM 2264 O O . PRO A 1 310 ? 47.093 36.258 10.059 1.00 73.56 310 PRO A O 1
#

Mean predicted aligned error: 12.79 Å

Nearest PDB structures (foldseek):
  6qfj-assembly4_D  TM=4.475E-01  e=7.059E-02  Desulfamplus magnetovallimortis
  5hok-assembly1_D-2  TM=4.467E-01  e=2.025E-01  Magnetospira sp. QH-2
  4jj9-assembly1_B  TM=5.410E-01  e=6.993E-01  Bordetella bronchiseptica RB50
  8ur4-assembly1_A  TM=5.308E-01  e=1.665E+00  Trichomonas vaginalis G3
  6uly-assembly1_A  TM=3.927E-01  e=2.270E+00  Bacillus stratosphericus LAMA 585

Organism: NCBI:txid2908204

Solvent-accessible surface area (backbone atoms only — not comparable to full-atom values): 19862 Å² total; per-residue (Å²): 134,83,82,81,80,80,92,74,81,96,67,82,85,71,78,76,82,74,74,74,42,37,34,37,38,25,22,62,49,94,69,48,32,50,70,59,50,51,55,39,44,76,71,57,29,49,78,46,64,48,52,81,77,75,90,82,73,76,91,75,82,80,82,74,88,82,84,83,77,92,76,89,79,79,80,66,99,75,83,73,86,86,80,89,83,87,87,79,94,77,93,75,83,85,76,93,74,81,94,74,85,78,78,86,71,57,44,100,83,73,45,75,67,73,77,75,62,44,36,59,73,41,89,94,48,70,41,62,84,79,78,42,88,52,62,30,34,40,36,22,30,87,54,72,63,81,89,40,73,42,36,48,59,56,57,50,26,57,77,72,63,32,28,33,36,33,34,41,57,74,58,90,83,83,49,76,71,77,71,37,53,29,75,38,52,71,94,46,46,72,62,43,57,55,52,33,59,32,62,55,22,59,41,41,48,50,42,29,52,50,42,44,36,62,62,29,57,80,70,78,44,70,56,64,76,45,78,47,55,43,79,53,96,93,37,58,36,36,43,34,29,25,62,55,81,72,48,75,65,51,50,54,51,50,48,54,39,44,28,61,46,34,48,87,49,36,94,60,18,92,70,46,52,66,49,80,43,58,47,74,80,60,89,84,62,61,79,81,76,75,63,80,79,74,78,78,87,80,83,78,80,78,80,82,80,78,82,84,80,134

Sequence (310 aa):
MATVVPSGRSTEEGHVQYHELKVLVTEARPGDSDAAAARLVEAGHQVYRCHPRTAGEGDAAEVFATEAGEQAAGRDGDGRPIGGRPASDGTGRADQGNCTDRPDRVDQAGRPDRPASCVAWEPGSRCPLTIADIDLVLDVRTAHGPETTREQGAMCAQLAGVPLVVCGPTDTSNSMLLRADVVCHPDRLQLACVSALSPVGATARRSVEQALRAALAGLGDPPPVAVSLELRDHTVVADVTVAAAPSATTYTRVRTVVRAALARFTPAWPYVPVTVHHAPAHPDTPASRLRPGAAQPGNRPAPPTRPEVP